Protein AF-A0A0M4QIQ8-F1 (afdb_monomer_lite)

Radius of gyration: 25.89 Å; chains: 1; bounding box: 54×78×63 Å

Sequence (356 aa):
MSRTVLVVVVVAALLVGAVGLAWWYGPARHDRVRELARQAAEREAPGALRVLSVRGLGAAGGYEVTAAVVGDPDAVASFATGPGGACPPGSRCALSVGPAVARARAEAAELRSLTTALDGCGVDVAGIRELRRIDRPGGTGPGIDDAAGLVAELTVVAGPSTATDGGAALLALLDRCAVEAARARAGLAGIDPDGPVTLSVRVLDPADAVRPGPPGPDRPRALVLREAAEAASARVRHRTTVRATRYGVHEGATLGFGPAGATGYRAAAERAAAAHLRATGVPAANSPALHAFRQYLPGSTDRVRAYVSFRSPGRTSPGDDRVVAVDVGTDGSDPVALRVLDAPQPWRLPFEPGLR

Foldseek 3Di:
DDPVVVVVVVVVVVVVVVVVVCVVVPPVLQVQLQVQLVVLLCVLPNPQWAWQGWAFPPPVAWIWTWTDGPPQLAFIFIFTDGHSNHDDPPDPRSVVNVVRSVVRVLLSVLVVLLVVLCVVLPWAFQAWQDWDFQCDCDDPDPDPVRHGAIEIETETEDDQVVDDLRPVVVQVSVQVSQLSSLCSCLPDPPGPSFHKYKYWYFYAYPVLGDHFDDGDPSRRNNNSRNVRCVSSQQRGAWIWMWMAHNVGTPDTTFIDGGNNLQAAQQVLQLVQQVVVCVVVVQDFPDRFHQPDDWGADNSDPFKIWGWTWTAGPPDDDLLQIKTWTWIATSNSPDIDTQDIGGGSPPVPDDPDPPRD

Secondary structure (DSSP, 8-state):
--HHHHHHHHHHHHHHHHHHHHHHS-HHHHHHHHHHHHHHHHHHSTTTEEEEEEEE-GGG--EEEEEEETT-TT-EEEEEE-GGG---TTSHHHHHHHHHHHHHHHHHHHHHHHHHHHHHTT--EEEEEEEEEE-----SSS-GGGSSEEEEEEEEE--GGGTTSTTHHHHHHHHHHHHHHHHHHTTSTTS-TT--EEEEEEEE-TTTPPPPPPPBTTB-HHHHHHHHHHHHGGG--EEEEEEEETTEEEE----EE-SGGGSSHHHHHHHHHHHHHHHTT---SS--B----EEEPTT-SSEEEEEEEE--TT--SGGG-EEEEEEEETTS-S-EEEEEEE-SSGGG----TT--

pLDDT: mean 78.93, std 15.09, range [34.62, 97.06]

Structure (mmCIF, N/CA/C/O backbone):
data_AF-A0A0M4QIQ8-F1
#
_entry.id   AF-A0A0M4QIQ8-F1
#
loop_
_atom_site.group_PDB
_atom_site.id
_atom_site.type_symbol
_atom_site.label_atom_id
_atom_site.label_alt_id
_atom_site.label_comp_id
_atom_site.label_asym_id
_atom_site.label_entity_id
_atom_site.label_seq_id
_atom_site.pdbx_PDB_ins_code
_atom_site.Cartn_x
_atom_site.Cartn_y
_atom_site.Cartn_z
_atom_site.occupancy
_atom_site.B_iso_or_equiv
_atom_site.auth_seq_id
_atom_site.auth_comp_id
_atom_site.auth_asym_id
_atom_site.auth_atom_id
_atom_site.pdbx_PDB_model_num
ATOM 1 N N . MET A 1 1 ? -8.395 58.763 -18.806 1.00 50.59 1 MET A N 1
ATOM 2 C CA . MET A 1 1 ? -7.988 57.461 -19.385 1.00 50.59 1 MET A CA 1
ATOM 3 C C . MET A 1 1 ? -9.241 56.647 -19.669 1.00 50.59 1 MET A C 1
ATOM 5 O O . MET A 1 1 ? -10.052 56.462 -18.773 1.00 50.59 1 MET A O 1
ATOM 9 N N . SER A 1 2 ? -9.449 56.273 -20.932 1.00 41.91 2 SER A N 1
ATOM 10 C CA . SER A 1 2 ? -10.669 55.612 -21.418 1.00 41.91 2 SER A CA 1
ATOM 11 C C . SER A 1 2 ? -10.748 54.170 -20.903 1.00 41.91 2 SER A C 1
ATOM 13 O O . SER A 1 2 ? -9.755 53.447 -20.981 1.00 41.91 2 SER A O 1
ATOM 15 N N . ARG A 1 3 ? -11.918 53.748 -20.394 1.00 55.53 3 ARG A N 1
ATOM 16 C CA . ARG A 1 3 ? -12.192 52.382 -19.887 1.00 55.53 3 ARG A CA 1
ATOM 17 C C . ARG A 1 3 ? -11.757 51.283 -20.869 1.00 55.53 3 ARG A C 1
ATOM 19 O O . ARG A 1 3 ? -11.364 50.204 -20.445 1.00 55.53 3 ARG A O 1
ATOM 26 N N . THR A 1 4 ? -11.736 51.591 -22.160 1.00 55.78 4 THR A N 1
ATOM 27 C CA . THR A 1 4 ? -11.302 50.710 -23.249 1.00 55.78 4 THR A CA 1
ATOM 28 C C . THR A 1 4 ? -9.813 50.348 -23.183 1.00 55.78 4 THR A C 1
ATOM 30 O O . THR A 1 4 ? -9.444 49.223 -23.495 1.00 55.78 4 THR A O 1
ATOM 33 N N . VAL A 1 5 ? -8.949 51.257 -22.717 1.00 56.62 5 VAL A N 1
ATOM 34 C CA . VAL A 1 5 ? -7.496 51.011 -22.621 1.00 56.62 5 VAL A CA 1
ATOM 35 C C . VAL A 1 5 ? -7.173 50.057 -21.466 1.00 56.62 5 VAL A C 1
ATOM 37 O O . VAL A 1 5 ? -6.288 49.216 -21.592 1.00 56.62 5 VAL A O 1
ATOM 40 N N . LEU A 1 6 ? -7.929 50.123 -20.365 1.00 53.50 6 LEU A N 1
ATOM 41 C CA . LEU A 1 6 ? -7.727 49.243 -19.209 1.00 53.50 6 LEU A CA 1
ATOM 42 C C . LEU A 1 6 ? -8.094 47.782 -19.533 1.00 53.50 6 LEU A C 1
ATOM 44 O O . LEU A 1 6 ? -7.385 46.863 -19.135 1.00 53.50 6 LEU A O 1
ATOM 48 N N . VAL A 1 7 ? -9.169 47.566 -20.299 1.00 59.47 7 VAL A N 1
ATOM 49 C CA . VAL A 1 7 ? -9.634 46.218 -20.676 1.00 59.47 7 VAL A CA 1
ATOM 50 C C . VAL A 1 7 ? -8.641 45.524 -21.614 1.00 59.47 7 VAL A C 1
ATOM 52 O O . VAL A 1 7 ? -8.348 44.346 -21.426 1.00 59.47 7 VAL A O 1
ATOM 55 N N . VAL A 1 8 ? -8.052 46.252 -22.570 1.00 57.69 8 VAL A N 1
ATOM 56 C CA . VAL A 1 8 ? -7.071 45.683 -23.514 1.00 57.69 8 VAL A CA 1
ATOM 57 C C . VAL A 1 8 ? -5.784 45.249 -22.802 1.00 57.69 8 VAL A C 1
ATOM 59 O O . VAL A 1 8 ? -5.250 44.182 -23.101 1.00 57.69 8 VAL A O 1
ATOM 62 N N . VAL A 1 9 ? -5.314 46.015 -21.812 1.00 61.69 9 VAL A N 1
ATOM 63 C CA . VAL A 1 9 ? -4.095 45.678 -21.053 1.00 61.69 9 VAL A CA 1
ATOM 64 C C . VAL A 1 9 ? -4.304 44.454 -20.153 1.00 61.69 9 VAL A C 1
ATOM 66 O O . VAL A 1 9 ? -3.429 43.592 -20.083 1.00 61.69 9 VAL A O 1
ATOM 69 N N . VAL A 1 10 ? -5.469 44.322 -19.510 1.00 58.28 10 VAL A N 1
ATOM 70 C CA . VAL A 1 10 ? -5.776 43.167 -18.645 1.00 58.28 10 VAL A CA 1
ATOM 71 C C . VAL A 1 10 ? -5.931 41.876 -19.458 1.00 58.28 10 VAL A C 1
ATOM 73 O O . VAL A 1 10 ? -5.414 40.834 -19.056 1.00 58.28 10 VAL A O 1
ATOM 76 N N . VAL A 1 11 ? -6.571 41.935 -20.630 1.00 58.91 11 VAL A N 1
ATOM 77 C CA . VAL A 1 11 ? -6.711 40.769 -21.522 1.00 58.91 11 VAL A CA 1
ATOM 78 C C . VAL A 1 11 ? -5.357 40.346 -22.102 1.00 58.91 11 VAL A C 1
ATOM 80 O O . VAL A 1 11 ? -5.057 39.154 -22.135 1.00 58.91 11 VAL A O 1
ATOM 83 N N . ALA A 1 12 ? -4.499 41.297 -22.486 1.00 53.50 12 ALA A N 1
ATOM 84 C CA . ALA A 1 12 ? -3.150 40.994 -22.961 1.00 53.50 12 ALA A CA 1
ATOM 85 C C . ALA A 1 12 ? -2.277 40.353 -21.865 1.00 53.50 12 ALA A C 1
ATOM 87 O O . ALA A 1 12 ? -1.586 39.370 -22.128 1.00 53.50 12 ALA A O 1
ATOM 88 N N . ALA A 1 13 ? -2.352 40.843 -20.622 1.00 54.97 13 ALA A N 1
ATOM 89 C CA . ALA A 1 13 ? -1.622 40.261 -19.495 1.00 54.97 13 ALA A CA 1
ATOM 90 C C . ALA A 1 13 ? -2.099 38.834 -19.152 1.00 54.97 13 ALA A C 1
ATOM 92 O O . ALA A 1 13 ? -1.276 37.958 -18.883 1.00 54.97 13 ALA A O 1
ATOM 93 N N . LEU A 1 14 ? -3.409 38.570 -19.223 1.00 50.72 14 LEU A N 1
ATOM 94 C CA . LEU A 1 14 ? -3.971 37.229 -19.020 1.00 50.72 14 LEU A CA 1
ATOM 95 C C . LEU A 1 14 ? -3.587 36.255 -20.143 1.00 50.72 14 LEU A C 1
ATOM 97 O O . LEU A 1 14 ? -3.275 35.099 -19.861 1.00 50.72 14 LEU A O 1
ATOM 101 N N . LEU A 1 15 ? -3.543 36.713 -21.398 1.00 49.91 15 LEU A N 1
ATOM 102 C CA . LEU A 1 15 ? -3.109 35.890 -22.531 1.00 49.91 15 LEU A CA 1
ATOM 103 C C . LEU A 1 15 ? -1.612 35.560 -22.465 1.00 49.91 15 LEU A C 1
ATOM 105 O O . LEU A 1 15 ? -1.238 34.413 -22.689 1.00 49.91 15 LEU A O 1
ATOM 109 N N . VAL A 1 16 ? -0.754 36.510 -22.079 1.00 55.91 16 VAL A N 1
ATOM 110 C CA . VAL A 1 16 ? 0.685 36.246 -21.886 1.00 55.91 16 VAL A CA 1
ATOM 111 C C . VAL A 1 16 ? 0.924 35.307 -20.694 1.00 55.91 16 VAL A C 1
ATOM 113 O O . VAL A 1 16 ? 1.755 34.404 -20.787 1.00 55.91 16 VAL A O 1
ATOM 116 N N . GLY A 1 17 ? 0.152 35.441 -19.608 1.00 46.81 17 GLY A N 1
ATOM 117 C CA . GLY A 1 17 ? 0.199 34.519 -18.467 1.00 46.81 17 GLY A CA 1
ATOM 118 C C . GLY A 1 17 ? -0.247 33.093 -18.817 1.00 46.81 17 GLY A C 1
ATOM 119 O O . GLY A 1 17 ? 0.416 32.126 -18.441 1.00 46.81 17 GLY A O 1
ATOM 120 N N . ALA A 1 18 ? -1.325 32.945 -19.593 1.00 48.72 18 ALA A N 1
ATOM 121 C CA . ALA A 1 18 ? -1.830 31.643 -20.033 1.00 48.72 18 ALA A CA 1
ATOM 122 C C . ALA A 1 18 ? -0.895 30.956 -21.046 1.00 48.72 18 ALA A C 1
ATOM 124 O O . ALA A 1 18 ? -0.659 29.751 -20.950 1.00 48.72 18 ALA A O 1
ATOM 125 N N . VAL A 1 19 ? -0.299 31.716 -21.973 1.00 53.16 19 VAL A N 1
ATOM 126 C CA . VAL A 1 19 ? 0.681 31.191 -22.938 1.00 53.16 19 VAL A CA 1
ATOM 127 C C . VAL A 1 19 ? 1.996 30.820 -22.245 1.00 53.16 19 VAL A C 1
ATOM 129 O O . VAL A 1 19 ? 2.567 29.780 -22.561 1.00 53.16 19 VAL A O 1
ATOM 132 N N . GLY A 1 20 ? 2.448 31.589 -21.247 1.00 45.38 20 GLY A N 1
ATOM 133 C CA . GLY A 1 20 ? 3.633 31.256 -20.448 1.00 45.38 20 GLY A CA 1
ATOM 134 C C . GLY A 1 20 ? 3.478 29.962 -19.639 1.00 45.38 20 GLY A C 1
ATOM 135 O O . GLY A 1 20 ? 4.404 29.151 -19.583 1.00 45.38 20 GLY A O 1
ATOM 136 N N . LEU A 1 21 ? 2.290 29.713 -19.080 1.00 46.91 21 LEU A N 1
ATOM 137 C CA . LEU A 1 21 ? 1.978 28.458 -18.388 1.00 46.91 21 LEU A CA 1
ATOM 138 C C . LEU A 1 21 ? 1.857 27.277 -19.363 1.00 46.91 21 LEU A C 1
ATOM 140 O O . LEU A 1 21 ? 2.380 26.200 -19.078 1.00 46.91 21 LEU A O 1
ATOM 144 N N . ALA A 1 22 ? 1.260 27.479 -20.541 1.00 47.34 22 ALA A N 1
ATOM 145 C CA . ALA A 1 22 ? 1.193 26.457 -21.587 1.00 47.34 22 ALA A CA 1
ATOM 146 C C . ALA A 1 22 ? 2.571 26.120 -22.190 1.00 47.34 22 ALA A C 1
ATOM 148 O O . ALA A 1 22 ? 2.803 24.978 -22.574 1.00 47.34 22 ALA A O 1
ATOM 149 N N . TRP A 1 23 ? 3.513 27.069 -22.236 1.00 47.12 23 TRP A N 1
ATOM 150 C CA . TRP A 1 23 ? 4.896 26.820 -22.667 1.00 47.12 23 TRP A CA 1
ATOM 151 C C . TRP A 1 23 ? 5.740 26.130 -21.589 1.00 47.12 23 TRP A C 1
ATOM 153 O O . TRP A 1 23 ? 6.577 25.283 -21.901 1.00 47.12 23 TRP A O 1
ATOM 163 N N . TRP A 1 24 ? 5.504 26.435 -20.309 1.00 48.44 24 TRP A N 1
ATOM 164 C CA . TRP A 1 24 ? 6.208 25.779 -19.205 1.00 48.44 24 TRP A CA 1
ATOM 165 C C . TRP A 1 24 ? 5.771 24.316 -19.007 1.00 48.44 24 TRP A C 1
ATOM 167 O O . TRP A 1 24 ? 6.607 23.480 -18.643 1.00 48.44 24 TRP A O 1
ATOM 177 N N . TYR A 1 25 ? 4.503 24.011 -19.316 1.00 53.22 25 TYR A N 1
ATOM 178 C CA . TYR A 1 25 ? 3.859 22.692 -19.187 1.00 53.22 25 TYR A CA 1
ATOM 179 C C . TYR A 1 25 ? 3.491 22.022 -20.528 1.00 53.22 25 TYR A C 1
ATOM 181 O O . TYR A 1 25 ? 2.728 21.058 -20.552 1.00 53.22 25 TYR A O 1
ATOM 189 N N . GLY A 1 26 ? 4.008 22.513 -21.656 1.00 55.00 26 GLY A N 1
ATOM 190 C CA . GLY A 1 26 ? 3.585 22.051 -22.979 1.00 55.00 26 GLY A CA 1
ATOM 191 C C . GLY A 1 26 ? 4.013 20.608 -23.314 1.00 55.00 26 GLY A C 1
ATOM 192 O O . GLY A 1 26 ? 5.097 20.177 -22.904 1.00 55.00 26 GLY A O 1
ATOM 193 N N . PRO A 1 27 ? 3.221 19.871 -24.121 1.00 62.72 27 PRO A N 1
ATOM 194 C CA . PRO A 1 27 ? 3.495 18.479 -24.509 1.00 62.72 27 PRO A CA 1
ATOM 195 C C . PRO A 1 27 ? 4.870 18.281 -25.172 1.00 62.72 27 PRO A C 1
ATOM 197 O O . PRO A 1 27 ? 5.557 17.304 -24.885 1.00 62.72 27 PRO A O 1
ATOM 200 N N . ALA A 1 28 ? 5.358 19.268 -25.934 1.00 65.62 28 ALA A N 1
ATOM 201 C CA . ALA A 1 28 ? 6.674 19.218 -26.581 1.00 65.62 28 ALA A CA 1
ATOM 202 C C . ALA A 1 28 ? 7.855 19.071 -25.596 1.00 65.62 28 ALA A C 1
ATOM 204 O O . ALA A 1 28 ? 8.887 18.483 -25.929 1.00 65.62 28 ALA A O 1
ATOM 205 N N . ARG A 1 29 ? 7.725 19.582 -24.362 1.00 73.12 29 ARG A N 1
ATOM 206 C CA . ARG A 1 29 ? 8.752 19.414 -23.322 1.00 73.12 29 ARG A CA 1
ATOM 207 C C . ARG A 1 29 ? 8.723 18.001 -22.742 1.00 73.12 29 ARG A C 1
ATOM 209 O O . ARG A 1 29 ? 9.785 17.449 -22.463 1.00 73.12 29 ARG A O 1
ATOM 216 N N . HIS A 1 30 ? 7.534 17.419 -22.586 1.00 75.56 30 HIS A N 1
ATOM 217 C CA . HIS A 1 30 ? 7.369 16.048 -22.103 1.00 75.56 30 HIS A CA 1
ATOM 218 C C . HIS A 1 30 ? 7.958 15.027 -23.080 1.00 75.56 30 HIS A C 1
ATOM 220 O O . HIS A 1 30 ? 8.700 14.147 -22.646 1.00 75.56 30 HIS A O 1
ATOM 226 N N . ASP A 1 31 ? 7.718 15.191 -24.382 1.00 84.94 31 ASP A N 1
ATOM 227 C CA . ASP A 1 31 ? 8.252 14.284 -25.404 1.00 84.94 31 ASP A CA 1
ATOM 228 C C . ASP A 1 31 ? 9.780 14.331 -25.460 1.00 84.94 31 ASP A C 1
ATOM 230 O O . ASP A 1 31 ? 10.444 13.293 -25.450 1.00 84.94 31 ASP A O 1
ATOM 234 N N . ARG A 1 32 ? 10.362 15.537 -25.411 1.00 86.69 32 ARG A N 1
ATOM 235 C CA . ARG A 1 32 ? 11.821 15.706 -25.372 1.00 86.69 32 ARG A CA 1
ATOM 236 C C . ARG A 1 32 ? 12.443 15.052 -24.141 1.00 86.69 32 ARG A C 1
ATOM 238 O O . ARG A 1 32 ? 13.481 14.406 -24.243 1.00 86.69 32 ARG A O 1
ATOM 245 N N . VAL A 1 33 ? 11.825 15.221 -22.976 1.00 85.75 33 VAL A N 1
ATOM 246 C CA . VAL A 1 33 ? 12.302 14.614 -21.729 1.00 85.75 33 VAL A CA 1
ATOM 247 C C . VAL A 1 33 ? 12.187 13.092 -21.784 1.00 85.75 33 VAL A C 1
ATOM 249 O O . VAL A 1 33 ? 13.102 12.400 -21.344 1.00 85.75 33 VAL A O 1
ATOM 252 N N . ARG A 1 34 ? 11.100 12.562 -22.351 1.00 88.94 34 ARG A N 1
ATOM 253 C CA . ARG A 1 34 ? 10.911 11.121 -22.538 1.00 88.94 34 ARG A CA 1
ATOM 254 C C . ARG A 1 34 ? 11.975 10.527 -23.454 1.00 88.94 34 ARG A C 1
ATOM 256 O O . ARG A 1 34 ? 12.514 9.469 -23.141 1.00 88.94 34 ARG A O 1
ATOM 263 N N . GLU A 1 35 ? 12.305 11.221 -24.536 1.00 91.00 35 GLU A N 1
ATOM 264 C CA . GLU A 1 35 ? 13.363 10.804 -25.452 1.00 91.00 35 GLU A CA 1
ATOM 265 C C . GLU A 1 35 ? 14.741 10.827 -24.774 1.00 91.00 35 GLU A C 1
ATOM 267 O O . GLU A 1 35 ? 15.484 9.852 -24.843 1.00 91.00 35 GLU A O 1
ATOM 272 N N . LEU A 1 36 ? 15.059 11.879 -24.015 1.00 88.94 36 LEU A N 1
ATOM 273 C CA . LEU A 1 36 ? 16.312 11.950 -23.253 1.00 88.94 36 LEU A CA 1
ATOM 274 C C . LEU A 1 36 ? 16.407 10.862 -22.173 1.00 88.94 36 LEU A C 1
ATOM 276 O O . LEU A 1 36 ? 17.470 10.265 -21.994 1.00 88.94 36 LEU A O 1
ATOM 280 N N . ALA A 1 37 ? 15.297 10.553 -21.499 1.00 88.06 37 ALA A N 1
ATOM 281 C CA . ALA A 1 37 ? 15.214 9.446 -20.554 1.00 88.06 37 ALA A CA 1
ATOM 282 C C . ALA A 1 37 ? 15.423 8.091 -21.245 1.00 88.06 37 ALA A C 1
ATOM 284 O O . ALA A 1 37 ? 16.124 7.233 -20.709 1.00 88.06 37 ALA A O 1
ATOM 285 N N . ARG A 1 38 ? 14.871 7.903 -22.452 1.00 91.50 38 ARG A N 1
ATOM 286 C CA . ARG A 1 38 ? 15.087 6.699 -23.265 1.00 91.50 38 ARG A CA 1
ATOM 287 C C . ARG A 1 38 ? 16.552 6.558 -23.669 1.00 91.50 38 ARG A C 1
ATOM 289 O O . ARG A 1 38 ? 17.116 5.484 -23.507 1.00 91.50 38 ARG A O 1
ATOM 296 N N . GLN A 1 39 ? 17.187 7.637 -24.119 1.00 90.75 39 GLN A N 1
ATOM 297 C CA . GLN A 1 39 ? 18.613 7.644 -24.461 1.00 90.75 39 GLN A CA 1
ATOM 298 C C . GLN A 1 39 ? 19.510 7.412 -23.242 1.00 90.75 39 GLN A C 1
ATOM 300 O O . GLN A 1 39 ? 20.582 6.828 -23.364 1.00 90.75 39 GLN A O 1
ATOM 305 N N . ALA A 1 40 ? 19.118 7.886 -22.059 1.00 87.62 40 ALA A N 1
ATOM 306 C CA . ALA A 1 40 ? 19.812 7.561 -20.817 1.00 87.62 40 ALA A CA 1
ATOM 307 C C . ALA A 1 40 ? 19.669 6.072 -20.473 1.00 87.62 40 ALA A C 1
ATOM 309 O O . ALA A 1 40 ? 20.673 5.413 -20.231 1.00 87.62 40 ALA A O 1
ATOM 310 N N . ALA A 1 41 ? 18.449 5.535 -20.515 1.00 89.56 41 ALA A N 1
ATOM 311 C CA . ALA A 1 41 ? 18.191 4.124 -20.254 1.00 89.56 41 ALA A CA 1
ATOM 312 C C . ALA A 1 41 ? 18.967 3.212 -21.218 1.00 89.56 41 ALA A C 1
ATOM 314 O O . ALA A 1 41 ? 19.600 2.266 -20.768 1.00 89.56 41 ALA A O 1
ATOM 315 N N . GLU A 1 42 ? 18.987 3.539 -22.512 1.00 92.81 42 GLU A N 1
ATOM 316 C CA . GLU A 1 42 ? 19.708 2.759 -23.524 1.00 92.81 42 GLU A CA 1
ATOM 317 C C . GLU A 1 42 ? 21.230 2.835 -23.357 1.00 92.81 42 GLU A C 1
ATOM 319 O O . GLU A 1 42 ? 21.920 1.851 -23.584 1.00 92.81 42 GLU A O 1
ATOM 324 N N . ARG A 1 43 ? 21.781 3.978 -22.933 1.00 90.81 43 ARG A N 1
ATOM 325 C CA . ARG A 1 43 ? 23.228 4.103 -22.689 1.00 90.81 43 ARG A CA 1
ATOM 326 C C . ARG A 1 43 ? 23.678 3.332 -21.453 1.00 90.81 43 ARG A C 1
ATOM 328 O O . ARG A 1 43 ? 24.709 2.670 -21.495 1.00 90.81 43 ARG A O 1
ATOM 335 N N . GLU A 1 44 ? 22.929 3.446 -20.360 1.00 90.50 44 GLU A N 1
ATOM 336 C CA . GLU A 1 44 ? 23.333 2.895 -19.060 1.00 90.50 44 GLU A CA 1
ATOM 337 C C . GLU A 1 44 ? 22.879 1.438 -18.866 1.00 90.50 44 GLU A C 1
ATOM 339 O O . GLU A 1 44 ? 23.466 0.703 -18.074 1.00 90.50 44 GLU A O 1
ATOM 344 N N . ALA A 1 45 ? 21.834 1.004 -19.576 1.00 89.81 45 ALA A N 1
ATOM 345 C CA . ALA A 1 45 ? 21.312 -0.359 -19.543 1.00 89.81 45 ALA A CA 1
ATOM 346 C C . ALA A 1 45 ? 20.744 -0.775 -20.927 1.00 89.81 45 ALA A C 1
ATOM 348 O O . ALA A 1 45 ? 19.521 -0.909 -21.070 1.00 89.81 45 ALA A O 1
ATOM 349 N N . PRO A 1 46 ? 21.613 -0.990 -21.941 1.00 93.12 46 PRO A N 1
ATOM 350 C CA . PRO A 1 46 ? 21.208 -1.236 -23.329 1.00 93.12 46 PRO A CA 1
ATOM 351 C C . PRO A 1 46 ? 20.193 -2.371 -23.462 1.00 93.12 46 PRO A C 1
ATOM 353 O O . PRO A 1 46 ? 20.420 -3.477 -22.963 1.00 93.12 46 PRO A O 1
ATOM 356 N N . GLY A 1 47 ? 19.049 -2.091 -24.093 1.00 93.69 47 GLY A N 1
ATOM 357 C CA . GLY A 1 47 ? 17.964 -3.057 -24.291 1.00 93.69 47 GLY A CA 1
ATOM 358 C C . GLY A 1 47 ? 17.296 -3.599 -23.018 1.00 93.69 47 GLY A C 1
ATOM 359 O O . GLY A 1 47 ? 16.390 -4.423 -23.121 1.00 93.69 47 GLY A O 1
ATOM 360 N N . ALA A 1 48 ? 17.697 -3.165 -21.818 1.00 95.31 48 ALA A N 1
ATOM 361 C CA . ALA A 1 48 ? 17.187 -3.707 -20.557 1.00 95.31 48 ALA A CA 1
ATOM 362 C C . ALA A 1 48 ? 15.951 -2.965 -20.032 1.00 95.31 48 ALA A C 1
ATOM 364 O O . ALA A 1 48 ? 15.240 -3.489 -19.173 1.00 95.31 48 ALA A O 1
ATOM 365 N N . LEU A 1 49 ? 15.692 -1.750 -20.519 1.00 96.00 49 LEU A N 1
ATOM 366 C CA . LEU A 1 49 ? 14.641 -0.869 -20.021 1.00 96.00 49 LEU A CA 1
ATOM 367 C C . LEU A 1 49 ? 13.769 -0.331 -21.155 1.00 96.00 49 LEU A C 1
ATOM 369 O O . LEU A 1 49 ? 14.261 0.116 -22.187 1.00 96.00 49 LEU A O 1
ATOM 373 N N . ARG A 1 50 ? 12.458 -0.273 -20.913 1.00 95.38 50 ARG A N 1
ATOM 374 C CA . ARG A 1 50 ? 11.499 0.453 -21.753 1.00 95.38 50 ARG A CA 1
ATOM 375 C C . ARG A 1 50 ? 10.805 1.536 -20.939 1.00 95.38 50 ARG A C 1
ATOM 377 O O . ARG A 1 50 ? 10.075 1.232 -20.001 1.00 95.38 50 ARG A O 1
ATOM 384 N N . VAL A 1 51 ? 10.986 2.795 -21.331 1.00 94.69 51 VAL A N 1
ATOM 385 C CA . VAL A 1 51 ? 10.409 3.958 -20.636 1.00 94.69 51 VAL A CA 1
ATOM 386 C C . VAL A 1 51 ? 8.884 4.013 -20.801 1.00 94.69 51 VAL A C 1
ATOM 388 O O . VAL A 1 51 ? 8.370 4.205 -21.908 1.00 94.69 51 VAL A O 1
ATOM 391 N N . LEU A 1 52 ? 8.165 3.903 -19.682 1.00 94.06 52 LEU A N 1
ATOM 392 C CA . LEU A 1 52 ? 6.701 3.933 -19.623 1.00 94.06 52 LEU A CA 1
ATOM 393 C C . LEU A 1 52 ? 6.182 5.352 -19.393 1.00 94.06 52 LEU A C 1
ATOM 395 O O . LEU A 1 52 ? 5.303 5.819 -20.119 1.00 94.06 52 LEU A O 1
ATOM 399 N N . SER A 1 53 ? 6.749 6.052 -18.411 1.00 92.50 53 SER A N 1
ATOM 400 C CA . SER A 1 53 ? 6.331 7.401 -18.037 1.00 92.50 53 SER A CA 1
ATOM 401 C C . SER A 1 53 ? 7.489 8.217 -17.472 1.00 92.50 53 SER A C 1
ATOM 403 O O . SER A 1 53 ? 8.507 7.681 -17.027 1.00 92.50 53 SER A O 1
ATOM 405 N N . VAL A 1 54 ? 7.325 9.540 -17.518 1.00 91.94 54 VAL A N 1
ATOM 406 C CA . VAL A 1 54 ? 8.252 10.489 -16.907 1.00 91.94 54 VAL A CA 1
ATOM 407 C C . VAL A 1 54 ? 7.460 11.558 -16.165 1.00 91.94 54 VAL A C 1
ATOM 409 O O . VAL A 1 54 ? 6.576 12.196 -16.741 1.00 91.94 54 VAL A O 1
ATOM 412 N N . ARG A 1 55 ? 7.777 11.757 -14.885 1.00 91.00 55 ARG A N 1
ATOM 413 C CA . ARG A 1 55 ? 7.095 12.686 -13.980 1.00 91.00 55 ARG A CA 1
ATOM 414 C C . ARG A 1 55 ? 8.068 13.751 -13.491 1.00 91.00 55 ARG A C 1
ATOM 416 O O . ARG A 1 55 ? 9.151 13.430 -13.021 1.00 91.00 55 ARG A O 1
ATOM 423 N N . GLY A 1 56 ? 7.706 15.028 -13.589 1.00 88.69 56 GLY A N 1
ATOM 424 C CA . GLY A 1 56 ? 8.539 16.110 -13.051 1.00 88.69 56 GLY A CA 1
ATOM 425 C C . GLY A 1 56 ? 8.582 16.089 -11.519 1.00 88.69 56 GLY A C 1
ATOM 426 O O . GLY A 1 56 ? 7.545 15.922 -10.883 1.00 88.69 56 GLY A O 1
ATOM 427 N N . LEU A 1 57 ? 9.760 16.310 -10.927 1.00 85.50 57 LEU A N 1
ATOM 428 C CA . LEU A 1 57 ? 9.961 16.335 -9.464 1.00 85.50 57 LEU A CA 1
ATOM 429 C C . LEU A 1 57 ? 9.668 17.708 -8.817 1.00 85.50 57 LEU A C 1
ATOM 431 O O . LEU A 1 57 ? 10.004 17.954 -7.659 1.00 85.50 57 LEU A O 1
ATOM 435 N N . GLY A 1 58 ? 9.023 18.618 -9.550 1.00 82.00 58 GLY A N 1
ATOM 436 C CA . GLY A 1 58 ? 8.661 19.949 -9.060 1.00 82.00 58 GLY A CA 1
ATOM 437 C C . GLY A 1 58 ? 9.867 20.879 -8.878 1.00 82.00 58 GLY A C 1
ATOM 438 O O . GLY A 1 58 ? 10.811 20.853 -9.668 1.00 82.00 58 GLY A O 1
ATOM 439 N N . ALA A 1 59 ? 9.821 21.730 -7.847 1.00 72.75 59 ALA A N 1
ATOM 440 C CA . ALA A 1 59 ? 10.786 22.815 -7.619 1.00 72.75 59 ALA A CA 1
ATOM 441 C C . ALA A 1 59 ? 12.238 22.347 -7.397 1.00 72.75 59 ALA A C 1
ATOM 443 O O . ALA A 1 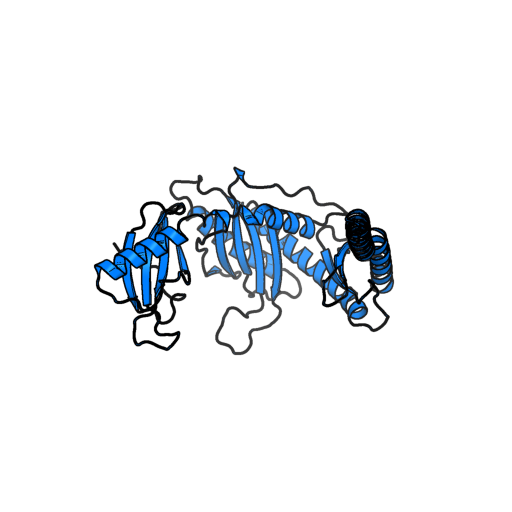59 ? 13.165 23.114 -7.638 1.00 72.75 59 ALA A O 1
ATOM 444 N N . ALA A 1 60 ? 12.441 21.089 -6.993 1.00 65.31 60 ALA A N 1
ATOM 445 C CA . ALA A 1 60 ? 13.767 20.485 -6.849 1.00 65.31 60 ALA A CA 1
ATOM 446 C C . ALA A 1 60 ? 14.480 20.253 -8.199 1.00 65.31 60 ALA A C 1
ATOM 448 O O . ALA A 1 60 ? 15.686 20.010 -8.229 1.00 65.31 60 ALA A O 1
ATOM 449 N N . GLY A 1 61 ? 13.747 20.351 -9.315 1.00 80.44 61 GLY A N 1
ATOM 450 C CA . GLY A 1 61 ? 14.246 20.060 -10.651 1.00 80.44 61 GLY A CA 1
ATOM 451 C C . GLY A 1 61 ? 14.373 18.559 -10.925 1.00 80.44 61 GLY A C 1
ATOM 452 O O . GLY A 1 61 ? 14.367 17.723 -10.026 1.00 80.44 61 GLY A O 1
ATOM 453 N N . GLY A 1 62 ? 14.482 18.218 -12.209 1.00 87.81 62 GLY A N 1
ATOM 454 C CA . GLY A 1 62 ? 14.628 16.835 -12.657 1.00 87.81 62 GLY A CA 1
ATOM 455 C C . GLY A 1 62 ? 13.314 16.083 -12.838 1.00 87.81 62 GLY A C 1
ATOM 456 O O . GLY A 1 62 ? 12.218 16.651 -12.758 1.00 87.81 62 GLY A O 1
ATOM 457 N N . TYR A 1 63 ? 13.452 14.798 -13.147 1.00 90.88 63 TYR A N 1
ATOM 458 C CA . TYR A 1 63 ? 12.335 13.935 -13.500 1.00 90.88 63 TYR A CA 1
ATOM 459 C C . TYR A 1 63 ? 12.512 12.541 -12.909 1.00 90.88 63 TYR A C 1
ATOM 461 O O . TYR A 1 63 ? 13.611 12.001 -12.896 1.00 90.88 63 TYR A O 1
ATOM 469 N N . GLU A 1 64 ? 11.423 11.953 -12.441 1.00 93.00 64 GLU A N 1
ATOM 470 C CA . GLU A 1 64 ? 11.328 10.537 -12.120 1.00 93.00 64 GLU A CA 1
ATOM 471 C C . GLU A 1 64 ? 10.912 9.782 -13.380 1.00 93.00 64 GLU A C 1
ATOM 473 O O . GLU A 1 64 ? 9.882 10.082 -13.988 1.00 93.00 64 GLU A O 1
ATOM 478 N N . VAL A 1 65 ? 11.728 8.819 -13.787 1.00 93.75 65 VAL A N 1
ATOM 479 C CA . VAL A 1 65 ? 11.478 7.947 -14.931 1.00 93.75 65 VAL A CA 1
ATOM 480 C C . VAL A 1 65 ? 11.005 6.606 -14.402 1.00 93.75 65 VAL A C 1
ATOM 482 O O . VAL A 1 65 ? 11.689 5.993 -13.585 1.00 93.75 65 VAL A O 1
ATOM 485 N N . THR A 1 66 ? 9.861 6.138 -14.894 1.00 95.31 66 THR A N 1
ATOM 486 C CA . THR A 1 66 ? 9.363 4.782 -14.652 1.00 95.31 66 THR A CA 1
ATOM 487 C C . THR A 1 66 ? 9.519 3.965 -15.928 1.00 95.31 66 THR A C 1
ATOM 489 O O . THR A 1 66 ? 9.051 4.363 -16.999 1.00 95.31 66 THR A O 1
ATOM 492 N N . ALA A 1 67 ? 10.174 2.812 -15.827 1.00 96.06 67 ALA A N 1
ATOM 493 C CA . ALA A 1 67 ? 10.470 1.942 -16.955 1.00 96.06 67 ALA A CA 1
ATOM 494 C C . ALA A 1 67 ? 10.135 0.477 -16.642 1.00 96.06 67 ALA A C 1
ATOM 496 O O . ALA A 1 67 ? 10.374 -0.002 -15.537 1.00 96.06 67 ALA A O 1
ATOM 497 N N . ALA A 1 68 ? 9.610 -0.243 -17.631 1.00 97.06 68 ALA A N 1
ATOM 498 C CA . ALA A 1 68 ? 9.507 -1.696 -17.586 1.00 97.06 68 ALA A CA 1
ATOM 499 C C . ALA A 1 68 ? 10.896 -2.309 -17.783 1.00 97.06 68 ALA A C 1
ATOM 501 O O . ALA A 1 68 ? 11.663 -1.830 -18.625 1.00 97.06 68 ALA A O 1
ATOM 502 N N . VAL A 1 69 ? 11.198 -3.384 -17.059 1.00 96.88 69 VAL A N 1
ATOM 503 C CA . VAL A 1 69 ? 12.418 -4.162 -17.298 1.00 96.88 69 VAL A CA 1
ATOM 504 C C . VAL A 1 69 ? 12.149 -5.182 -18.400 1.00 96.88 69 VAL A C 1
ATOM 506 O O . VAL A 1 69 ? 11.243 -6.007 -18.307 1.00 96.88 69 VAL A O 1
ATOM 509 N N . VAL A 1 70 ? 12.937 -5.137 -19.468 1.00 95.50 70 VAL A N 1
ATOM 510 C CA . VAL A 1 70 ? 12.810 -6.083 -20.579 1.00 95.50 70 VAL A CA 1
ATOM 511 C C . VAL A 1 70 ? 13.147 -7.495 -20.087 1.00 95.50 70 VAL A C 1
ATOM 513 O O . VAL A 1 70 ? 14.143 -7.707 -19.390 1.00 95.50 70 VAL A O 1
ATOM 516 N N . GLY A 1 71 ? 12.290 -8.455 -20.442 1.00 94.19 71 GLY A N 1
ATOM 517 C CA . GLY A 1 71 ? 12.418 -9.860 -20.048 1.00 94.19 71 GLY A CA 1
ATOM 518 C C . GLY A 1 71 ? 11.823 -10.219 -18.682 1.00 94.19 71 GLY A C 1
ATOM 519 O O . GLY A 1 71 ? 11.809 -11.398 -18.351 1.00 94.19 71 GLY A O 1
ATOM 520 N N . ASP A 1 72 ? 11.300 -9.258 -17.909 1.00 96.00 72 ASP A N 1
ATOM 521 C CA . ASP A 1 72 ? 10.571 -9.539 -16.663 1.00 96.00 72 ASP A CA 1
ATOM 522 C C . ASP A 1 72 ? 9.214 -8.799 -16.666 1.00 96.00 72 ASP A C 1
ATOM 524 O O . ASP A 1 72 ? 9.184 -7.572 -16.550 1.00 96.00 72 ASP A O 1
ATOM 528 N N . PRO A 1 73 ? 8.078 -9.511 -16.824 1.00 95.00 73 PRO A N 1
ATOM 529 C CA . PRO A 1 73 ? 6.754 -8.900 -16.970 1.00 95.00 73 PRO A CA 1
ATOM 530 C C . PRO A 1 73 ? 6.209 -8.279 -15.677 1.00 95.00 73 PRO A C 1
ATOM 532 O O . PRO A 1 73 ? 5.189 -7.590 -15.715 1.00 95.00 73 PRO A O 1
ATOM 535 N N . ASP A 1 74 ? 6.859 -8.503 -14.535 1.00 95.94 74 ASP A N 1
ATOM 536 C CA . ASP A 1 74 ? 6.422 -7.961 -13.249 1.00 95.94 74 ASP A CA 1
ATOM 537 C C . ASP A 1 74 ? 7.289 -6.777 -12.795 1.00 95.94 74 ASP A C 1
ATOM 539 O O . ASP A 1 74 ? 6.859 -6.001 -11.943 1.00 95.94 74 ASP A O 1
ATOM 543 N N . ALA A 1 75 ? 8.483 -6.606 -13.370 1.00 96.00 75 ALA A N 1
ATOM 544 C CA . ALA A 1 75 ? 9.486 -5.657 -12.898 1.00 96.00 75 ALA A CA 1
ATOM 545 C C . ALA A 1 75 ? 9.316 -4.235 -13.454 1.00 96.00 75 ALA A C 1
ATOM 547 O O . ALA A 1 75 ? 9.231 -3.997 -14.664 1.00 96.00 75 ALA A O 1
ATOM 548 N N . VAL A 1 76 ? 9.366 -3.266 -12.538 1.00 96.38 76 VAL A N 1
ATOM 549 C CA . VAL A 1 76 ? 9.304 -1.830 -12.826 1.00 96.38 76 VAL A CA 1
ATOM 550 C C . VAL A 1 76 ? 10.483 -1.142 -12.155 1.00 96.38 76 VAL A C 1
ATOM 552 O O . VAL A 1 76 ? 10.600 -1.148 -10.935 1.00 96.38 76 VAL A O 1
ATOM 555 N N . ALA A 1 77 ? 11.347 -0.517 -12.946 1.00 95.62 77 ALA A N 1
ATOM 556 C CA . ALA A 1 77 ? 12.433 0.308 -12.443 1.00 95.62 77 ALA A CA 1
ATOM 557 C C . ALA A 1 77 ? 11.984 1.768 -12.350 1.00 95.62 77 ALA A C 1
ATOM 559 O O . ALA A 1 77 ? 11.327 2.287 -13.255 1.00 95.62 77 ALA A O 1
ATOM 560 N N . SER A 1 78 ? 12.369 2.439 -11.265 1.00 93.38 78 SER A N 1
ATOM 561 C CA . SER A 1 78 ? 12.208 3.887 -11.113 1.00 93.38 78 SER A CA 1
ATOM 562 C C . SER A 1 78 ? 13.551 4.525 -10.778 1.00 93.38 78 SER A C 1
ATOM 564 O O . SER A 1 78 ? 14.269 4.039 -9.904 1.00 93.38 78 SER A O 1
ATOM 566 N N . PHE A 1 79 ? 13.907 5.596 -11.481 1.00 92.69 79 PHE A N 1
ATOM 567 C CA . PHE A 1 79 ? 15.144 6.343 -11.249 1.00 92.69 79 PHE A CA 1
ATOM 568 C C . PHE A 1 79 ? 14.945 7.830 -11.545 1.00 92.69 79 PHE A C 1
ATOM 570 O O . PHE A 1 79 ? 14.056 8.215 -12.302 1.00 92.69 79 PHE A O 1
ATOM 577 N N . ALA A 1 80 ? 15.768 8.676 -10.927 1.00 91.19 80 ALA A N 1
ATOM 578 C CA . ALA A 1 80 ? 15.693 10.122 -11.091 1.00 91.19 80 ALA A CA 1
ATOM 579 C C . ALA A 1 80 ? 16.751 10.624 -12.082 1.00 91.19 80 ALA A C 1
ATOM 581 O O . ALA A 1 80 ? 17.917 10.237 -12.015 1.00 91.19 80 ALA A O 1
ATOM 582 N N . THR A 1 81 ? 16.357 11.539 -12.962 1.00 89.31 81 THR A N 1
ATOM 583 C CA . THR A 1 81 ? 17.240 12.250 -13.890 1.00 89.31 81 THR A CA 1
ATOM 584 C C . THR A 1 81 ? 17.477 13.682 -13.423 1.00 89.31 81 THR A C 1
ATOM 586 O O . THR A 1 81 ? 16.676 14.254 -12.680 1.00 89.31 81 THR A O 1
ATOM 589 N N . GLY A 1 82 ? 18.536 14.313 -13.935 1.00 86.06 82 GLY A N 1
ATOM 590 C CA . GLY A 1 82 ? 18.782 15.735 -13.701 1.00 86.06 82 GLY A CA 1
ATOM 591 C C . GLY A 1 82 ? 17.763 16.653 -14.397 1.00 86.06 82 GLY A C 1
ATOM 592 O O . GLY A 1 82 ? 16.909 16.185 -15.168 1.00 86.06 82 GLY A O 1
ATOM 593 N N . PRO A 1 83 ? 17.850 17.978 -14.157 1.00 81.69 83 PRO A N 1
ATOM 594 C CA . PRO A 1 83 ? 17.071 18.977 -14.881 1.00 81.69 83 PRO A CA 1
ATOM 595 C C . PRO A 1 83 ? 17.191 18.786 -16.398 1.00 81.69 83 PRO A C 1
ATOM 597 O O . PRO A 1 83 ? 18.277 18.567 -16.927 1.00 81.69 83 PRO A O 1
ATOM 600 N N . GLY A 1 84 ? 16.059 18.840 -17.101 1.00 76.56 84 GLY A N 1
ATOM 601 C CA . GLY A 1 84 ? 16.002 18.618 -18.550 1.00 76.56 84 GLY A CA 1
ATOM 602 C C . GLY A 1 84 ? 15.955 17.152 -19.000 1.00 76.56 84 GLY A C 1
ATOM 603 O O . GLY A 1 84 ? 15.906 16.923 -20.200 1.00 76.56 84 GLY A O 1
ATOM 604 N N . GLY A 1 85 ? 15.930 16.170 -18.089 1.00 78.12 85 GLY A N 1
ATOM 605 C CA . GLY A 1 85 ? 15.785 14.747 -18.444 1.00 78.12 85 GLY A CA 1
ATOM 606 C C . GLY A 1 85 ? 17.105 14.032 -18.748 1.00 78.12 85 GLY A C 1
ATOM 607 O O . GLY A 1 85 ? 17.106 12.860 -19.111 1.00 78.12 85 GLY A O 1
ATOM 608 N N . ALA A 1 86 ? 18.237 14.728 -18.612 1.00 81.25 86 ALA A N 1
ATOM 609 C CA . ALA A 1 86 ? 19.547 14.188 -18.945 1.00 81.25 86 ALA A CA 1
ATOM 610 C C . ALA A 1 86 ? 20.166 13.381 -17.792 1.00 81.25 86 ALA A C 1
ATOM 612 O O . ALA A 1 86 ? 20.037 13.726 -16.613 1.00 81.25 86 ALA A O 1
ATOM 613 N N . CYS A 1 87 ? 20.928 12.354 -18.173 1.00 85.06 87 CYS A N 1
ATOM 614 C CA . CYS A 1 87 ? 21.848 11.622 -17.304 1.00 85.06 87 CYS A CA 1
ATOM 615 C C . CYS A 1 87 ? 23.248 11.694 -17.919 1.00 85.06 87 CYS A C 1
ATOM 617 O O . CYS A 1 87 ? 23.554 10.942 -18.853 1.00 85.06 87 CYS A O 1
ATOM 619 N N . PRO A 1 88 ? 24.064 12.675 -17.489 1.00 83.94 88 PRO A N 1
ATOM 620 C CA . PRO A 1 88 ? 25.452 12.776 -17.913 1.00 83.94 88 PRO A CA 1
ATOM 621 C C . PRO A 1 88 ? 26.255 11.546 -17.460 1.00 83.94 88 PRO A C 1
ATOM 623 O O . PRO A 1 88 ? 25.975 11.022 -16.373 1.00 83.94 88 PRO A O 1
ATOM 626 N N . PRO A 1 89 ? 27.265 11.109 -18.231 1.00 81.62 89 PRO A N 1
ATOM 627 C CA . PRO A 1 89 ? 28.169 10.042 -17.808 1.00 81.62 89 PRO A CA 1
ATOM 628 C C . PRO A 1 89 ? 28.806 10.348 -16.448 1.00 81.62 89 PRO A C 1
ATOM 630 O O . PRO A 1 89 ? 29.149 11.495 -16.161 1.00 81.62 89 PRO A O 1
ATOM 633 N N . GLY A 1 90 ? 28.919 9.335 -15.586 1.00 80.56 90 GLY A N 1
ATOM 634 C CA . GLY A 1 90 ? 29.473 9.478 -14.232 1.00 80.56 90 GLY A CA 1
ATOM 635 C C . GLY A 1 90 ? 28.594 10.263 -13.246 1.00 80.56 90 GLY A C 1
ATOM 636 O O . GLY A 1 90 ? 28.962 10.418 -12.083 1.00 80.56 90 GLY A O 1
ATOM 637 N N . SER A 1 91 ? 27.422 10.752 -13.669 1.00 85.12 91 SER A N 1
ATOM 638 C CA . SER A 1 91 ? 26.475 11.402 -12.762 1.00 85.12 91 SER A CA 1
ATOM 639 C C . SER A 1 91 ? 25.809 10.394 -11.823 1.00 85.12 91 SER A C 1
ATOM 641 O O . SER A 1 91 ? 25.724 9.198 -12.107 1.00 85.12 91 SER A O 1
ATOM 643 N N . ARG A 1 92 ? 25.230 10.893 -10.723 1.00 84.81 92 ARG A N 1
ATOM 644 C CA . ARG A 1 92 ? 24.407 10.067 -9.822 1.00 84.81 92 ARG A CA 1
ATOM 645 C C . ARG A 1 92 ? 23.242 9.383 -10.542 1.00 84.81 92 ARG A C 1
ATOM 647 O O . ARG A 1 92 ? 22.897 8.275 -10.155 1.00 84.81 92 ARG A O 1
ATOM 654 N N . CYS A 1 93 ? 22.668 10.007 -11.580 1.00 87.06 93 CYS A N 1
ATOM 655 C CA . CYS A 1 93 ? 21.636 9.351 -12.383 1.00 87.06 93 CYS A CA 1
ATOM 656 C C . CYS A 1 93 ? 22.209 8.111 -13.079 1.00 87.06 93 CYS A C 1
ATOM 658 O O . CYS A 1 93 ? 21.678 7.022 -12.882 1.00 87.06 93 CYS A O 1
ATOM 660 N N . ALA A 1 94 ? 23.304 8.266 -13.832 1.00 84.69 94 ALA A N 1
ATOM 661 C CA . ALA A 1 94 ? 23.920 7.181 -14.599 1.00 84.69 94 ALA A CA 1
ATOM 662 C C . ALA A 1 94 ? 24.246 5.976 -13.700 1.00 84.69 94 ALA A C 1
ATOM 664 O O . ALA A 1 94 ? 23.782 4.862 -13.932 1.00 84.69 94 ALA A O 1
ATOM 665 N N . LEU A 1 95 ? 24.899 6.245 -12.566 1.00 85.75 95 LEU A N 1
ATOM 666 C CA . LEU A 1 95 ? 25.258 5.226 -11.576 1.00 85.75 95 LEU A CA 1
ATOM 667 C C . LEU A 1 95 ? 24.048 4.562 -10.894 1.00 85.75 95 LEU A C 1
ATOM 669 O O . LEU A 1 95 ? 24.201 3.503 -10.290 1.00 85.75 95 LEU A O 1
ATOM 673 N N . SER A 1 96 ? 22.855 5.160 -10.966 1.00 89.06 96 SER A N 1
ATOM 674 C CA . SER A 1 96 ? 21.640 4.625 -10.338 1.00 89.06 96 SER A CA 1
ATOM 675 C C . SER A 1 96 ? 20.833 3.682 -11.234 1.00 89.06 96 SER A C 1
ATOM 677 O O . SER A 1 96 ? 20.071 2.876 -10.702 1.00 89.06 96 SER A O 1
ATOM 679 N N . VAL A 1 97 ? 21.011 3.725 -12.563 1.00 91.06 97 VAL A N 1
ATOM 680 C CA . VAL A 1 97 ? 20.180 2.950 -13.506 1.00 91.06 97 VAL A CA 1
ATOM 681 C C . VAL A 1 97 ? 20.399 1.444 -13.347 1.00 91.06 97 VAL A C 1
ATOM 683 O O . VAL A 1 97 ? 19.437 0.706 -13.143 1.00 91.06 97 VAL A O 1
ATOM 686 N N . GLY A 1 98 ? 21.651 0.976 -13.374 1.00 91.19 98 GLY A N 1
ATOM 687 C CA . GLY A 1 98 ? 21.974 -0.446 -13.187 1.00 91.19 98 GLY A CA 1
ATOM 688 C C . GLY A 1 98 ? 21.433 -1.018 -11.863 1.00 91.19 98 GLY A C 1
ATOM 689 O O . GLY A 1 98 ? 20.678 -1.995 -11.886 1.00 91.19 98 GLY A O 1
ATOM 690 N N . PRO A 1 99 ? 21.731 -0.391 -10.707 1.00 91.81 99 PRO A N 1
ATOM 691 C CA . PRO A 1 99 ? 21.145 -0.771 -9.423 1.00 91.81 99 PRO A CA 1
ATOM 692 C C . PRO A 1 99 ? 19.610 -0.731 -9.397 1.00 91.81 99 PRO A C 1
ATOM 694 O O . PRO A 1 99 ? 19.000 -1.588 -8.760 1.00 91.81 99 PRO A O 1
ATOM 697 N N . ALA A 1 100 ? 18.973 0.217 -10.094 1.00 92.56 100 ALA A N 1
ATOM 698 C CA . ALA A 1 100 ? 17.516 0.283 -10.196 1.00 92.56 100 ALA A CA 1
ATOM 699 C C . ALA A 1 100 ? 16.934 -0.916 -10.966 1.00 92.56 100 ALA A C 1
ATOM 701 O O . ALA A 1 100 ? 15.920 -1.465 -10.543 1.00 92.56 100 ALA A O 1
ATOM 702 N N . VAL A 1 101 ? 17.589 -1.376 -12.040 1.00 94.81 101 VAL A N 1
ATOM 703 C CA . VAL A 1 101 ? 17.190 -2.595 -12.773 1.00 94.81 101 VAL A CA 1
ATOM 704 C C . VAL A 1 101 ? 17.316 -3.835 -11.887 1.00 94.81 101 VAL A C 1
ATOM 706 O O . VAL A 1 101 ? 16.396 -4.651 -11.830 1.00 94.81 101 VAL A O 1
ATOM 709 N N . ALA A 1 102 ? 18.443 -3.984 -11.184 1.00 92.25 102 ALA A N 1
ATOM 710 C CA . ALA A 1 102 ? 18.666 -5.119 -10.289 1.00 92.25 102 ALA A CA 1
ATOM 711 C C . ALA A 1 102 ? 17.630 -5.152 -9.154 1.00 92.25 102 ALA A C 1
ATOM 713 O O . ALA A 1 102 ? 17.042 -6.199 -8.883 1.00 92.25 102 ALA A O 1
ATOM 714 N N . ARG A 1 103 ? 17.350 -3.989 -8.549 1.00 91.62 103 ARG A N 1
ATOM 715 C CA . ARG A 1 103 ? 16.314 -3.838 -7.523 1.00 91.62 103 ARG A CA 1
ATOM 716 C C . ARG A 1 103 ? 14.928 -4.183 -8.060 1.00 91.62 103 ARG A C 1
ATOM 718 O O . ARG A 1 103 ? 14.235 -4.969 -7.432 1.00 91.62 103 ARG A O 1
ATOM 725 N N . ALA A 1 104 ? 14.562 -3.679 -9.238 1.00 93.69 104 ALA A N 1
ATOM 726 C CA . ALA A 1 104 ? 13.268 -3.957 -9.857 1.00 93.69 104 ALA A CA 1
ATOM 727 C C . ALA A 1 104 ? 13.038 -5.458 -10.099 1.00 93.69 104 ALA A C 1
ATOM 729 O O . ALA A 1 104 ? 11.936 -5.953 -9.886 1.00 93.69 104 ALA A O 1
ATOM 730 N N . ARG A 1 105 ? 14.076 -6.202 -10.508 1.00 95.00 105 ARG A N 1
ATOM 731 C CA . ARG A 1 105 ? 13.998 -7.667 -10.663 1.00 95.00 105 ARG A CA 1
ATOM 732 C C . ARG A 1 105 ? 13.863 -8.392 -9.323 1.00 95.00 105 ARG A C 1
ATOM 734 O O . ARG A 1 105 ? 13.110 -9.358 -9.228 1.00 95.00 105 ARG A O 1
ATOM 741 N N . ALA A 1 106 ? 14.570 -7.932 -8.291 1.00 91.81 106 ALA A N 1
ATOM 742 C CA . ALA A 1 106 ? 14.444 -8.489 -6.947 1.00 91.81 106 ALA A CA 1
ATOM 743 C C . ALA A 1 106 ? 13.038 -8.249 -6.367 1.00 91.81 106 ALA A C 1
ATOM 745 O O . ALA A 1 106 ? 12.403 -9.190 -5.897 1.00 91.81 106 ALA A O 1
ATOM 746 N N . GLU A 1 107 ? 12.517 -7.025 -6.483 1.00 92.56 107 GLU A N 1
ATOM 747 C CA . GLU A 1 107 ? 11.151 -6.670 -6.079 1.00 92.56 107 GLU A CA 1
ATOM 748 C C . GLU A 1 107 ? 10.103 -7.461 -6.879 1.00 92.56 107 GLU A C 1
ATOM 750 O O . GLU A 1 107 ? 9.123 -7.926 -6.309 1.00 92.56 107 GLU A O 1
ATOM 755 N N . ALA A 1 108 ? 10.320 -7.700 -8.176 1.00 94.50 108 ALA A N 1
ATOM 756 C CA . ALA A 1 108 ? 9.449 -8.552 -8.988 1.00 94.50 108 ALA A CA 1
ATOM 757 C C . ALA A 1 108 ? 9.433 -10.018 -8.523 1.00 94.50 108 ALA A C 1
ATOM 759 O O . ALA A 1 108 ? 8.377 -10.651 -8.499 1.00 94.50 108 ALA A O 1
ATOM 760 N N . ALA A 1 109 ? 10.583 -10.566 -8.122 1.00 93.38 109 ALA A N 1
ATOM 761 C CA . ALA A 1 109 ? 10.655 -11.905 -7.544 1.00 93.38 109 ALA A CA 1
ATOM 762 C C . ALA A 1 109 ? 9.922 -11.984 -6.193 1.00 93.38 109 ALA A C 1
ATOM 764 O O . ALA A 1 109 ? 9.154 -12.924 -5.973 1.00 93.38 109 ALA A O 1
ATOM 765 N N . GLU A 1 110 ? 10.092 -10.980 -5.325 1.00 92.81 110 GLU A N 1
ATOM 766 C CA . GLU A 1 110 ? 9.339 -10.875 -4.069 1.00 92.81 110 GLU A CA 1
ATOM 767 C C . GLU A 1 110 ? 7.834 -10.727 -4.326 1.00 92.81 110 GLU A C 1
ATOM 769 O O . GLU A 1 110 ? 7.035 -11.402 -3.681 1.00 92.81 110 GLU A O 1
ATOM 774 N N . LEU A 1 111 ? 7.437 -9.923 -5.315 1.00 94.31 111 LEU A N 1
ATOM 775 C CA . LEU A 1 111 ? 6.044 -9.743 -5.716 1.00 94.31 111 LEU A CA 1
ATOM 776 C C . LEU A 1 111 ? 5.409 -11.063 -6.166 1.00 94.31 111 LEU A C 1
ATOM 778 O O . LEU A 1 111 ? 4.304 -11.396 -5.733 1.00 94.31 111 LEU A O 1
ATOM 782 N N . ARG A 1 112 ? 6.092 -11.832 -7.022 1.00 94.19 112 ARG A N 1
ATOM 783 C CA . ARG A 1 112 ? 5.624 -13.158 -7.453 1.00 94.19 112 ARG A CA 1
ATOM 784 C C . ARG A 1 112 ? 5.476 -14.101 -6.264 1.00 94.19 112 ARG A C 1
ATOM 786 O O . ARG A 1 112 ? 4.418 -14.697 -6.104 1.00 94.19 112 ARG A O 1
ATOM 793 N N . SER A 1 113 ? 6.492 -14.184 -5.405 1.00 92.75 113 SER A N 1
ATOM 794 C CA . SER A 1 113 ? 6.449 -15.022 -4.201 1.00 92.75 113 SER A CA 1
ATOM 795 C C . SER A 1 113 ? 5.282 -14.647 -3.285 1.00 92.75 113 SER A C 1
ATOM 797 O O . SER A 1 113 ? 4.546 -15.520 -2.834 1.00 92.75 113 SER A O 1
ATOM 799 N N . LEU A 1 114 ? 5.099 -13.350 -3.029 1.00 92.69 114 LEU A N 1
ATOM 800 C CA . LEU A 1 114 ? 4.044 -12.836 -2.165 1.00 92.69 114 LEU A CA 1
ATOM 801 C C . LEU A 1 114 ? 2.662 -13.106 -2.759 1.00 92.69 114 LEU A C 1
ATOM 803 O O . LEU A 1 114 ? 1.795 -13.636 -2.078 1.00 92.69 114 LEU A O 1
ATOM 807 N N . THR A 1 115 ? 2.453 -12.776 -4.033 1.00 92.44 115 THR A N 1
ATOM 808 C CA . THR A 1 115 ? 1.148 -12.968 -4.679 1.00 92.44 115 THR A CA 1
ATOM 809 C C . THR A 1 115 ? 0.764 -14.439 -4.791 1.00 92.44 115 THR A C 1
ATOM 811 O O . THR A 1 115 ? -0.386 -14.757 -4.520 1.00 92.44 115 THR A O 1
ATOM 814 N N . THR A 1 116 ? 1.704 -15.337 -5.100 1.00 92.19 116 THR A N 1
ATOM 815 C CA . THR A 1 116 ? 1.455 -16.787 -5.091 1.00 92.19 116 THR A CA 1
ATOM 816 C C . THR A 1 116 ? 1.091 -17.293 -3.694 1.00 92.19 116 THR A C 1
ATOM 818 O O . THR A 1 116 ? 0.158 -18.080 -3.557 1.00 92.19 116 THR A O 1
ATOM 821 N N . ALA A 1 117 ? 1.790 -16.836 -2.648 1.00 92.06 117 ALA A N 1
ATOM 822 C CA . ALA A 1 117 ? 1.484 -17.234 -1.273 1.00 92.06 117 ALA A CA 1
ATOM 823 C C . ALA A 1 117 ? 0.090 -16.756 -0.834 1.00 92.06 117 ALA A C 1
ATOM 825 O O . ALA A 1 117 ? -0.670 -17.524 -0.251 1.00 92.06 117 ALA A O 1
ATOM 826 N N . LEU A 1 118 ? -0.262 -15.504 -1.142 1.00 91.19 118 LEU A N 1
ATOM 827 C CA . LEU A 1 118 ? -1.564 -14.927 -0.797 1.00 91.19 118 LEU A CA 1
ATOM 828 C C . LEU A 1 118 ? -2.718 -15.589 -1.562 1.00 91.19 118 LEU A C 1
ATOM 830 O O . LEU A 1 118 ? -3.745 -15.892 -0.956 1.00 91.19 118 LEU A O 1
ATOM 834 N N . ASP A 1 119 ? -2.529 -15.865 -2.854 1.00 90.19 119 ASP A N 1
ATOM 835 C CA . ASP A 1 119 ? -3.506 -16.574 -3.688 1.00 90.19 119 ASP A CA 1
ATOM 836 C C . ASP A 1 119 ? -3.747 -17.999 -3.171 1.00 90.19 119 ASP A C 1
ATOM 838 O O . ASP A 1 119 ? -4.885 -18.395 -2.926 1.00 90.19 119 ASP A O 1
ATOM 842 N N . GLY A 1 120 ? -2.671 -18.733 -2.856 1.00 89.94 120 GLY A N 1
ATOM 843 C CA . GLY A 1 120 ? -2.758 -20.067 -2.254 1.00 89.94 120 GLY A CA 1
ATOM 844 C C . GLY A 1 120 ? -3.445 -20.091 -0.883 1.00 89.94 120 GLY A C 1
ATOM 845 O O . GLY A 1 120 ? -3.983 -21.122 -0.481 1.00 89.94 120 GLY A O 1
ATOM 846 N N . CYS A 1 121 ? -3.475 -18.958 -0.179 1.00 88.81 121 CYS A N 1
ATOM 847 C CA . CYS A 1 121 ? -4.202 -18.812 1.077 1.00 88.81 121 CYS A CA 1
ATOM 848 C C . CYS A 1 121 ? -5.646 -18.308 0.909 1.00 88.81 121 CYS A C 1
ATOM 850 O O . CYS A 1 121 ? -6.367 -18.237 1.900 1.00 88.81 121 CYS A O 1
ATOM 852 N N . GLY A 1 122 ? -6.085 -17.961 -0.305 1.00 86.94 122 GLY A N 1
ATOM 853 C CA . GLY A 1 122 ? -7.440 -17.475 -0.580 1.00 86.94 122 GLY A CA 1
ATOM 854 C C . GLY A 1 122 ? -7.661 -15.981 -0.320 1.00 86.94 122 GLY A C 1
ATOM 855 O O . GLY A 1 122 ? -8.797 -15.569 -0.085 1.00 86.94 122 GLY A O 1
ATOM 856 N N . VAL A 1 123 ? -6.605 -15.159 -0.336 1.00 86.38 123 VAL A N 1
ATOM 857 C CA . VAL A 1 123 ? -6.720 -13.694 -0.244 1.00 86.38 123 VAL A CA 1
ATOM 858 C C . VAL A 1 123 ? -6.746 -13.077 -1.641 1.00 86.38 123 VAL A C 1
ATOM 860 O O . VAL A 1 123 ? -5.761 -13.139 -2.372 1.00 86.38 123 VAL A O 1
ATOM 863 N N . ASP A 1 124 ? -7.853 -12.409 -1.982 1.00 87.00 124 ASP A N 1
ATOM 864 C CA . ASP A 1 124 ? -7.994 -11.668 -3.241 1.00 87.00 124 ASP A CA 1
ATOM 865 C C . ASP A 1 124 ? -7.276 -10.308 -3.162 1.00 87.00 124 ASP A C 1
ATOM 867 O O . ASP A 1 124 ? -7.758 -9.345 -2.547 1.00 87.00 124 ASP A O 1
ATOM 871 N N . VAL A 1 125 ? -6.081 -10.238 -3.753 1.00 89.50 125 VAL A N 1
ATOM 872 C CA . VAL A 1 125 ? -5.246 -9.030 -3.792 1.00 89.50 125 VAL A CA 1
ATOM 873 C C . VAL A 1 125 ? -5.672 -8.135 -4.958 1.00 89.50 125 VAL A C 1
ATOM 875 O O . VAL A 1 125 ? -5.295 -8.360 -6.107 1.00 89.50 125 VAL A O 1
ATOM 878 N N . ALA A 1 126 ? -6.382 -7.049 -4.648 1.00 89.88 126 ALA A N 1
ATOM 879 C CA . ALA A 1 126 ? -6.764 -6.025 -5.622 1.00 89.88 126 ALA A CA 1
ATOM 880 C C . ALA A 1 126 ? -5.628 -5.056 -5.978 1.00 89.88 126 ALA A C 1
ATOM 882 O O . ALA A 1 126 ? -5.655 -4.448 -7.046 1.00 89.88 126 ALA A O 1
ATOM 883 N N . GLY A 1 127 ? -4.636 -4.878 -5.104 1.00 92.50 127 GLY A N 1
ATOM 884 C CA . GLY A 1 127 ? -3.531 -3.962 -5.375 1.00 92.50 127 GLY A CA 1
ATOM 885 C C . GLY A 1 127 ? -2.409 -4.024 -4.349 1.00 92.50 127 GLY A C 1
ATOM 886 O O . GLY A 1 127 ? -2.580 -4.547 -3.251 1.00 92.50 127 GLY A O 1
ATOM 887 N N . ILE A 1 128 ? -1.253 -3.466 -4.704 1.00 93.44 128 ILE A N 1
ATOM 888 C CA . ILE A 1 128 ? -0.072 -3.374 -3.837 1.00 93.44 128 ILE A CA 1
ATOM 889 C C . ILE A 1 128 ? 0.520 -1.981 -4.002 1.00 93.44 128 ILE A C 1
ATOM 891 O O . ILE A 1 128 ? 1.008 -1.639 -5.075 1.00 93.44 128 ILE A O 1
ATOM 895 N N . ARG A 1 129 ? 0.446 -1.160 -2.951 1.00 90.94 129 ARG A N 1
ATOM 896 C CA . ARG A 1 129 ? 0.932 0.227 -2.988 1.00 90.94 129 ARG A CA 1
ATOM 897 C C . ARG A 1 129 ? 2.441 0.301 -2.803 1.00 90.94 129 ARG A C 1
ATOM 899 O O . ARG A 1 129 ? 3.103 1.102 -3.456 1.00 90.94 129 ARG A O 1
ATOM 906 N N . GLU A 1 130 ? 2.961 -0.507 -1.891 1.00 89.62 130 GLU A N 1
ATOM 907 C CA . GLU A 1 130 ? 4.374 -0.528 -1.535 1.00 89.62 130 GLU A CA 1
ATOM 908 C C . GLU A 1 130 ? 4.823 -1.975 -1.380 1.00 89.62 130 GLU A C 1
ATOM 910 O O . GLU A 1 130 ? 4.123 -2.785 -0.774 1.00 89.62 130 GLU A O 1
ATOM 915 N N . LEU A 1 131 ? 5.993 -2.281 -1.927 1.00 91.19 131 LEU A N 1
ATOM 916 C CA . LEU A 1 131 ? 6.731 -3.504 -1.668 1.00 91.19 131 LEU A CA 1
ATOM 917 C C . LEU A 1 131 ? 8.174 -3.076 -1.452 1.00 91.19 131 LEU A C 1
ATOM 919 O O . LEU A 1 131 ? 8.817 -2.571 -2.369 1.00 91.19 131 LEU A O 1
ATOM 923 N N . ARG A 1 132 ? 8.648 -3.186 -0.216 1.00 87.88 132 ARG A N 1
ATOM 924 C CA . ARG A 1 132 ? 9.957 -2.678 0.165 1.00 87.88 132 ARG A CA 1
ATOM 925 C C . ARG A 1 132 ? 10.695 -3.698 1.001 1.00 87.88 132 ARG A C 1
ATOM 927 O O . ARG A 1 132 ? 10.235 -4.126 2.059 1.00 87.88 132 ARG A O 1
ATOM 934 N N . ARG A 1 133 ? 11.903 -4.001 0.551 1.00 85.88 133 ARG A N 1
ATOM 935 C CA . ARG A 1 133 ? 12.879 -4.762 1.308 1.00 85.88 133 ARG 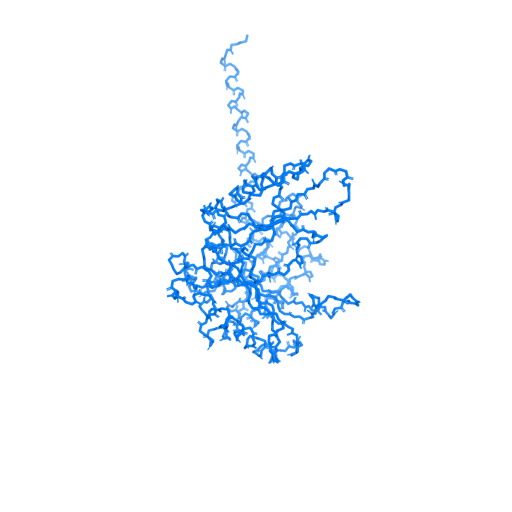A CA 1
ATOM 936 C C . ARG A 1 133 ? 13.638 -3.842 2.265 1.00 85.88 133 ARG A C 1
ATOM 938 O O . ARG A 1 133 ? 14.071 -2.750 1.892 1.00 85.88 133 ARG A O 1
ATOM 945 N N . ILE A 1 134 ? 13.784 -4.282 3.509 1.00 83.00 134 ILE A N 1
ATOM 946 C CA . ILE A 1 134 ? 14.633 -3.638 4.513 1.00 83.00 134 ILE A CA 1
ATOM 947 C C . ILE A 1 134 ? 15.883 -4.503 4.643 1.00 83.00 134 ILE A C 1
ATOM 949 O O . ILE A 1 134 ? 15.791 -5.643 5.078 1.00 83.00 134 ILE A O 1
ATOM 953 N N . ASP A 1 135 ? 17.035 -3.974 4.234 1.00 75.25 135 ASP A N 1
ATOM 954 C CA . ASP A 1 135 ? 18.318 -4.698 4.251 1.00 75.25 135 ASP A CA 1
ATOM 955 C C . ASP A 1 135 ? 19.128 -4.492 5.529 1.00 75.25 135 ASP A C 1
ATOM 957 O O . ASP A 1 135 ? 20.167 -5.121 5.715 1.00 75.25 135 ASP A O 1
ATOM 961 N N . ARG A 1 136 ? 18.706 -3.568 6.397 1.00 68.19 136 ARG A N 1
ATOM 962 C CA . ARG A 1 136 ? 19.493 -3.215 7.573 1.00 68.19 136 ARG A CA 1
ATOM 963 C C . ARG A 1 136 ? 19.247 -4.261 8.669 1.00 68.19 136 ARG A C 1
ATOM 965 O O . ARG A 1 136 ? 18.111 -4.367 9.118 1.00 68.19 136 ARG A O 1
ATOM 972 N N . PRO A 1 137 ? 20.263 -5.009 9.133 1.00 54.62 137 PRO A N 1
ATOM 973 C CA . PRO A 1 137 ? 20.183 -5.621 10.451 1.00 54.62 137 PRO A CA 1
ATOM 974 C C . PRO A 1 137 ? 20.101 -4.465 11.452 1.00 54.62 137 PRO A C 1
ATOM 976 O O . PRO A 1 137 ? 20.873 -3.508 11.338 1.00 54.62 137 PRO A O 1
ATOM 979 N N . GLY A 1 138 ? 19.109 -4.499 12.342 1.00 48.12 138 GLY A N 1
ATOM 980 C CA . GLY A 1 138 ? 18.776 -3.386 13.226 1.00 48.12 138 GLY A CA 1
ATOM 981 C C . GLY A 1 138 ? 20.018 -2.749 13.849 1.00 48.12 138 GLY A C 1
ATOM 982 O O . GLY A 1 138 ? 20.928 -3.436 14.317 1.00 48.12 138 GLY A O 1
ATOM 983 N N . GLY A 1 139 ? 20.062 -1.413 13.857 1.00 46.38 139 GLY A N 1
ATOM 984 C CA . GLY A 1 139 ? 20.929 -0.725 14.807 1.00 46.38 139 GLY A CA 1
ATOM 985 C C . GLY A 1 139 ? 20.601 -1.217 16.218 1.00 46.38 139 GLY A C 1
ATOM 986 O O . GLY A 1 139 ? 19.517 -1.736 16.462 1.00 46.38 139 GLY A O 1
ATOM 987 N N . THR A 1 140 ? 21.512 -1.033 17.166 1.00 45.28 140 THR A N 1
ATOM 988 C CA . THR A 1 140 ? 21.377 -1.432 18.582 1.00 45.28 140 THR A CA 1
ATOM 989 C C . THR A 1 140 ? 20.221 -0.752 19.345 1.00 45.28 140 THR A C 1
ATOM 991 O O . THR A 1 140 ? 20.203 -0.744 20.575 1.00 45.28 140 THR A O 1
ATOM 994 N N . GLY A 1 141 ? 19.249 -0.164 18.642 1.00 45.00 141 GLY A N 1
ATOM 995 C CA . GLY A 1 141 ? 18.016 0.353 19.207 1.00 45.00 141 GLY A CA 1
ATOM 996 C C . GLY A 1 141 ? 17.058 -0.787 19.586 1.00 45.00 141 GLY A C 1
ATOM 997 O O . GLY A 1 141 ? 16.946 -1.768 18.856 1.00 45.00 141 GLY A O 1
ATOM 998 N N . PRO A 1 142 ? 16.327 -0.676 20.705 1.00 36.91 142 PRO A N 1
ATOM 999 C CA . PRO A 1 142 ? 15.434 -1.721 21.215 1.00 36.91 142 PRO A CA 1
ATOM 1000 C C . PRO A 1 142 ? 14.099 -1.834 20.442 1.00 36.91 142 PRO A C 1
ATOM 1002 O O . PRO A 1 142 ? 13.072 -2.178 21.022 1.00 36.91 142 PRO A O 1
ATOM 1005 N N . GLY A 1 143 ? 14.087 -1.532 19.142 1.00 50.50 143 GLY A N 1
ATOM 1006 C CA . GLY A 1 143 ? 12.906 -1.606 18.285 1.00 50.50 143 GLY A CA 1
ATOM 1007 C C . GLY A 1 143 ? 13.017 -2.757 17.292 1.00 50.50 143 GLY A C 1
ATOM 1008 O O . GLY A 1 143 ? 13.874 -2.746 16.415 1.00 50.50 143 GLY A O 1
ATOM 1009 N N . ILE A 1 144 ? 12.115 -3.734 17.387 1.00 47.69 144 ILE A N 1
ATOM 1010 C CA . ILE A 1 144 ? 11.989 -4.832 16.412 1.00 47.69 144 ILE A CA 1
ATOM 1011 C C . ILE A 1 144 ? 11.646 -4.259 15.016 1.00 47.69 144 ILE A C 1
ATOM 1013 O O . ILE A 1 144 ? 11.900 -4.901 14.004 1.00 47.69 144 ILE A O 1
ATOM 1017 N N . ASP A 1 145 ? 11.132 -3.029 14.930 1.00 53.25 145 ASP A N 1
ATOM 1018 C CA . ASP A 1 145 ? 10.726 -2.323 13.702 1.00 53.25 145 ASP A CA 1
ATOM 1019 C C . ASP A 1 145 ? 11.839 -2.102 12.660 1.00 53.25 145 ASP A C 1
ATOM 1021 O O . ASP A 1 145 ? 11.527 -1.837 11.501 1.00 53.25 145 ASP A O 1
ATOM 1025 N N . ASP A 1 146 ? 13.107 -2.307 13.029 1.00 56.53 146 ASP A N 1
ATOM 1026 C CA . ASP A 1 146 ? 14.267 -2.101 12.151 1.00 56.53 146 ASP A CA 1
ATOM 1027 C C . ASP A 1 146 ? 14.963 -3.401 11.698 1.00 56.53 146 ASP A C 1
ATOM 1029 O O . ASP A 1 146 ? 16.068 -3.350 11.157 1.00 56.53 146 ASP A O 1
ATOM 1033 N N . ALA A 1 147 ? 14.363 -4.576 11.922 1.00 65.19 147 ALA A N 1
ATOM 1034 C CA . ALA A 1 147 ? 14.936 -5.841 11.454 1.00 65.19 147 ALA A CA 1
ATOM 1035 C C . ALA A 1 147 ? 14.881 -5.972 9.920 1.00 65.19 147 ALA A C 1
ATOM 1037 O O . ALA A 1 147 ? 13.916 -5.542 9.278 1.00 65.19 147 ALA A O 1
ATOM 1038 N N . ALA A 1 148 ? 15.895 -6.622 9.338 1.00 76.19 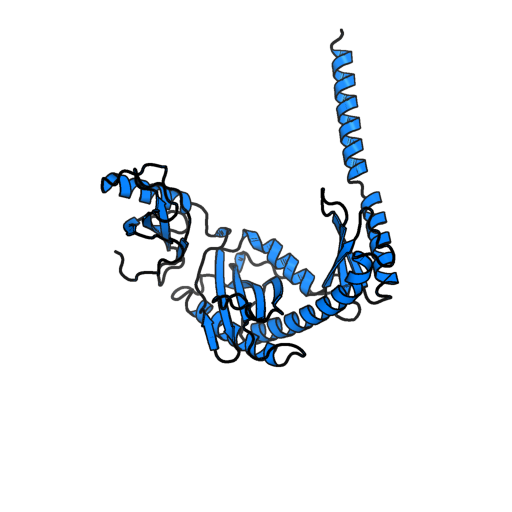148 ALA A N 1
ATOM 1039 C CA . ALA A 1 148 ? 15.917 -6.926 7.913 1.00 76.19 148 ALA A CA 1
ATOM 1040 C C . ALA A 1 148 ? 14.686 -7.770 7.544 1.00 76.19 148 ALA A C 1
ATOM 1042 O O . ALA A 1 148 ? 14.424 -8.802 8.155 1.00 76.19 148 ALA A O 1
ATOM 1043 N N . GLY A 1 149 ? 13.888 -7.316 6.581 1.00 85.88 149 GLY A N 1
ATOM 1044 C CA . GLY A 1 149 ? 12.508 -7.781 6.441 1.00 85.88 149 GLY A CA 1
ATOM 1045 C C . GLY A 1 149 ? 11.840 -7.369 5.135 1.00 85.88 149 GLY A C 1
ATOM 1046 O O . GLY A 1 149 ? 12.479 -6.811 4.236 1.00 85.88 149 GLY A O 1
ATOM 1047 N N . LEU A 1 150 ? 10.561 -7.721 5.006 1.00 88.31 150 LEU A N 1
ATOM 1048 C CA . LEU A 1 150 ? 9.681 -7.300 3.917 1.00 88.31 150 LEU A CA 1
ATOM 1049 C C . LEU A 1 150 ? 8.588 -6.430 4.502 1.00 88.31 150 LEU A C 1
ATOM 1051 O O . LEU A 1 150 ? 7.920 -6.841 5.446 1.00 88.31 150 LEU A O 1
ATOM 1055 N N . VAL A 1 151 ? 8.358 -5.274 3.900 1.00 90.50 151 VAL A N 1
ATOM 1056 C CA . VAL A 1 151 ? 7.168 -4.473 4.160 1.00 90.50 151 VAL A CA 1
ATOM 1057 C C . VAL A 1 151 ? 6.354 -4.430 2.880 1.00 90.50 151 VAL A C 1
ATOM 1059 O O . VAL A 1 151 ? 6.850 -3.988 1.843 1.00 90.50 151 VAL A O 1
ATOM 1062 N N . ALA A 1 152 ? 5.110 -4.891 2.950 1.00 91.56 152 ALA A N 1
ATOM 1063 C CA . ALA A 1 152 ? 4.173 -4.825 1.841 1.00 91.56 152 ALA A CA 1
ATOM 1064 C C . ALA A 1 152 ? 2.903 -4.095 2.275 1.00 91.56 152 ALA A C 1
ATOM 1066 O O . ALA A 1 152 ? 2.288 -4.458 3.276 1.00 91.56 152 ALA A O 1
ATOM 1067 N N . GLU A 1 153 ? 2.484 -3.090 1.509 1.00 92.81 153 GLU A N 1
ATOM 1068 C CA . GLU A 1 153 ? 1.167 -2.483 1.671 1.00 92.81 153 GLU A CA 1
ATOM 1069 C C . GLU A 1 153 ? 0.206 -3.015 0.615 1.00 92.81 153 GLU A C 1
ATOM 1071 O O . GLU A 1 153 ? 0.294 -2.675 -0.567 1.00 92.81 153 GLU A O 1
ATOM 1076 N N . LEU A 1 154 ? -0.730 -3.838 1.067 1.00 92.94 154 LEU A N 1
ATOM 1077 C CA . LEU A 1 154 ? -1.661 -4.588 0.244 1.00 92.94 154 LEU A CA 1
ATOM 1078 C C . LEU A 1 154 ? -3.038 -3.946 0.283 1.00 92.94 154 LEU A C 1
ATOM 1080 O O . LEU A 1 154 ? -3.472 -3.422 1.304 1.00 92.94 154 LEU A O 1
ATOM 1084 N N . THR A 1 155 ? -3.756 -4.038 -0.822 1.00 90.25 155 THR A N 1
ATOM 1085 C CA . THR A 1 155 ? -5.186 -3.772 -0.892 1.00 90.25 155 THR A CA 1
ATOM 1086 C C . THR A 1 155 ? -5.885 -5.075 -1.233 1.00 90.25 155 THR A C 1
ATOM 1088 O O . THR A 1 155 ? -5.600 -5.671 -2.269 1.00 90.25 155 THR A O 1
ATOM 1091 N N . VAL A 1 156 ? -6.766 -5.525 -0.346 1.00 89.25 156 VAL A N 1
ATOM 1092 C CA . VAL A 1 156 ? -7.494 -6.792 -0.461 1.00 89.25 156 VAL A CA 1
ATOM 1093 C C . VAL A 1 156 ? -8.985 -6.527 -0.570 1.00 89.25 156 VAL A C 1
ATOM 1095 O O . VAL A 1 156 ? -9.499 -5.561 0.007 1.00 89.25 156 VAL A O 1
ATOM 1098 N N . VAL A 1 157 ? -9.678 -7.391 -1.301 1.00 86.44 157 VAL A N 1
ATOM 1099 C CA . VAL A 1 157 ? -11.135 -7.338 -1.423 1.00 86.44 157 VAL A CA 1
ATOM 1100 C C . VAL A 1 157 ? -11.752 -8.222 -0.348 1.00 86.44 157 VAL A C 1
ATOM 1102 O O . VAL A 1 157 ? -11.657 -9.443 -0.408 1.00 86.44 157 VAL A O 1
ATOM 1105 N N . ALA A 1 158 ? -12.383 -7.609 0.650 1.00 78.94 158 ALA A N 1
ATOM 1106 C CA . ALA A 1 158 ? -13.183 -8.302 1.650 1.00 78.94 158 ALA A CA 1
ATOM 1107 C C . ALA A 1 158 ? -14.234 -7.351 2.242 1.00 78.94 158 ALA A C 1
ATOM 1109 O O . ALA A 1 158 ? -13.925 -6.245 2.680 1.00 78.94 158 ALA A O 1
ATOM 1110 N N . GLY A 1 159 ? -15.495 -7.781 2.262 1.00 64.38 159 GLY A N 1
ATOM 1111 C CA . GLY A 1 159 ? -16.591 -6.999 2.831 1.00 64.38 159 GLY A CA 1
ATOM 1112 C C . GLY A 1 159 ? -16.832 -7.378 4.294 1.00 64.38 159 GLY A C 1
ATOM 1113 O O . GLY A 1 159 ? -16.691 -8.555 4.640 1.00 64.38 159 GLY A O 1
ATOM 1114 N N . PRO A 1 160 ? -17.271 -6.438 5.151 1.00 54.31 160 PRO A N 1
ATOM 1115 C CA . PRO A 1 160 ? -17.714 -6.761 6.508 1.00 54.31 160 PRO A CA 1
ATOM 1116 C C . PRO A 1 160 ? -18.986 -7.635 6.523 1.00 54.31 160 PRO A C 1
ATOM 1118 O O . PRO A 1 160 ? -19.330 -8.182 7.564 1.00 54.31 160 PRO A O 1
ATOM 1121 N N . SER A 1 161 ? -19.667 -7.812 5.379 1.00 49.47 161 SER A N 1
ATOM 1122 C CA . SER A 1 161 ? -20.862 -8.654 5.187 1.00 49.47 161 SER A CA 1
ATOM 1123 C C . SER A 1 161 ? -20.596 -10.165 5.076 1.00 49.47 161 SER A C 1
ATOM 1125 O O . SER A 1 161 ? -21.534 -10.934 4.898 1.00 49.47 161 SER A O 1
ATOM 1127 N N . THR A 1 162 ? -19.358 -10.620 5.302 1.00 52.56 162 THR A N 1
ATOM 1128 C CA . THR A 1 162 ? -19.120 -11.967 5.870 1.00 52.56 162 THR A CA 1
ATOM 1129 C C . THR A 1 162 ? -19.556 -12.057 7.352 1.00 52.56 162 THR A C 1
ATOM 1131 O O . THR A 1 162 ? -19.426 -13.108 7.975 1.00 52.56 162 THR A O 1
ATOM 1134 N N . ALA A 1 163 ? -20.097 -10.948 7.890 1.00 42.78 163 ALA A N 1
ATOM 1135 C CA . ALA A 1 163 ? -21.137 -10.794 8.915 1.00 42.78 163 ALA A CA 1
ATOM 1136 C C . ALA A 1 163 ? -21.865 -12.101 9.252 1.00 42.78 163 ALA A C 1
ATOM 1138 O O . ALA A 1 163 ? -22.674 -12.588 8.477 1.00 42.78 163 ALA A O 1
ATOM 1139 N N . THR A 1 164 ? -21.624 -12.726 10.393 1.00 45.91 164 THR A N 1
ATOM 1140 C CA . THR A 1 164 ? -21.923 -12.161 11.717 1.00 45.91 164 THR A CA 1
ATOM 1141 C C . THR A 1 164 ? -20.806 -12.363 12.746 1.00 45.91 164 THR A C 1
ATOM 1143 O O . THR A 1 164 ? -20.962 -11.948 13.886 1.00 45.91 164 THR A O 1
ATOM 1146 N N . ASP A 1 165 ? -19.645 -12.859 12.302 1.00 48.97 165 ASP A N 1
ATOM 1147 C CA . ASP A 1 165 ? -18.369 -12.913 13.049 1.00 48.97 165 ASP A CA 1
ATOM 1148 C C . ASP A 1 165 ? -17.267 -12.054 12.355 1.00 48.97 165 ASP A C 1
ATOM 1150 O O . ASP A 1 165 ? -16.060 -12.226 12.563 1.00 48.97 165 ASP A O 1
ATOM 1154 N N . GLY A 1 166 ? -17.718 -11.127 11.489 1.00 51.06 166 GLY A N 1
ATOM 1155 C CA . GLY A 1 166 ? -17.119 -10.543 10.266 1.00 51.06 166 GLY A CA 1
ATOM 1156 C C . GLY A 1 166 ? -15.827 -9.713 10.331 1.00 51.06 166 GLY A C 1
ATOM 1157 O O . GLY A 1 166 ? -15.582 -8.881 9.463 1.00 51.06 166 GLY A O 1
ATOM 1158 N N . GLY A 1 167 ? -14.971 -9.947 11.314 1.00 59.28 167 GLY A N 1
ATOM 1159 C CA . GLY A 1 167 ? -13.586 -9.465 11.312 1.00 59.28 167 GLY A CA 1
ATOM 1160 C C . GLY A 1 167 ? -12.619 -10.571 11.707 1.00 59.28 167 GLY A C 1
ATOM 1161 O O . GLY A 1 167 ? -11.578 -10.729 11.081 1.00 59.28 167 GLY A O 1
ATOM 1162 N N . ALA A 1 168 ? -12.992 -11.403 12.681 1.00 66.19 168 ALA A N 1
ATOM 1163 C CA . ALA A 1 168 ? -12.117 -12.423 13.250 1.00 66.19 168 ALA A CA 1
ATOM 1164 C C . ALA A 1 168 ? -11.650 -13.457 12.215 1.00 66.19 168 ALA A C 1
ATOM 1166 O O . ALA A 1 168 ? -10.474 -13.812 12.196 1.00 66.19 168 ALA A O 1
ATOM 1167 N N . ALA A 1 169 ? -12.535 -13.891 11.311 1.00 74.81 169 ALA A N 1
ATOM 1168 C CA . ALA A 1 169 ? -12.175 -14.823 10.244 1.00 74.81 169 ALA A CA 1
ATOM 1169 C C . ALA A 1 169 ? -11.179 -14.211 9.244 1.00 74.81 169 ALA A C 1
ATOM 1171 O O . ALA A 1 169 ? -10.227 -14.882 8.848 1.00 74.81 169 ALA A O 1
ATOM 1172 N N . LEU A 1 170 ? -11.361 -12.934 8.880 1.00 78.62 170 LEU A N 1
ATOM 1173 C CA . LEU A 1 170 ? -10.431 -12.204 8.016 1.00 78.62 170 LEU A CA 1
ATOM 1174 C C . LEU A 1 170 ? -9.086 -11.983 8.716 1.00 78.62 170 LEU A C 1
ATOM 1176 O O . LEU A 1 170 ? -8.050 -12.235 8.120 1.00 78.62 170 LEU A O 1
ATOM 1180 N N . LEU A 1 171 ? -9.088 -11.557 9.979 1.00 83.25 171 LEU A N 1
ATOM 1181 C CA . LEU A 1 171 ? -7.866 -11.344 10.758 1.00 83.25 171 LEU A CA 1
ATOM 1182 C C . LEU A 1 171 ? -7.073 -12.652 10.904 1.00 83.25 171 LEU A C 1
ATOM 1184 O O . LEU A 1 171 ? -5.896 -12.692 10.565 1.00 83.25 171 LEU A O 1
ATOM 1188 N N . ALA A 1 172 ? -7.740 -13.749 11.276 1.00 84.44 172 ALA A N 1
ATOM 1189 C CA . ALA A 1 172 ? -7.117 -15.069 11.358 1.00 84.44 172 ALA A CA 1
ATOM 1190 C C . ALA A 1 172 ? -6.626 -15.579 9.992 1.00 84.44 172 ALA A C 1
ATOM 1192 O O . ALA A 1 172 ? -5.622 -16.288 9.914 1.00 84.44 172 ALA A O 1
ATOM 1193 N N . LEU A 1 173 ? -7.330 -15.245 8.906 1.00 87.50 173 LEU A N 1
ATOM 1194 C CA . LEU A 1 173 ? -6.871 -15.536 7.552 1.00 87.50 173 LEU A CA 1
ATOM 1195 C C . LEU A 1 173 ? -5.584 -14.770 7.244 1.00 87.50 173 LEU A C 1
ATOM 1197 O O . LEU A 1 173 ? -4.609 -15.392 6.835 1.00 87.50 173 LEU A O 1
ATOM 1201 N N . LEU A 1 174 ? -5.559 -13.458 7.481 1.00 88.25 174 LEU A N 1
ATOM 1202 C CA . LEU A 1 174 ? -4.397 -12.604 7.232 1.00 88.25 174 LEU A CA 1
ATOM 1203 C C . LEU A 1 174 ? -3.184 -13.013 8.078 1.00 88.25 174 LEU A C 1
ATOM 1205 O O . LEU A 1 174 ? -2.075 -13.041 7.551 1.00 88.25 174 LEU A O 1
ATOM 1209 N N . ASP A 1 175 ? -3.397 -13.413 9.332 1.00 89.75 175 ASP A N 1
ATOM 1210 C CA . ASP A 1 175 ? -2.371 -13.988 10.209 1.00 89.75 175 ASP A CA 1
ATOM 1211 C C . ASP A 1 175 ? -1.715 -15.223 9.581 1.00 89.75 175 ASP A C 1
ATOM 1213 O O . ASP A 1 175 ? -0.491 -15.290 9.447 1.00 89.75 175 ASP A O 1
ATOM 1217 N N . ARG A 1 176 ? -2.526 -16.186 9.121 1.00 91.50 176 ARG A N 1
ATOM 1218 C CA . ARG A 1 176 ? -2.017 -17.378 8.422 1.00 91.50 176 ARG A CA 1
ATOM 1219 C C . ARG A 1 176 ? -1.305 -17.011 7.119 1.00 91.50 176 ARG A C 1
ATOM 1221 O O . ARG A 1 176 ? -0.217 -17.517 6.858 1.00 91.50 176 ARG A O 1
ATOM 1228 N N . CYS A 1 177 ? -1.881 -16.102 6.334 1.00 91.94 177 CYS A N 1
ATOM 1229 C CA . CYS A 1 177 ? -1.310 -15.646 5.065 1.00 91.94 177 CYS A CA 1
ATOM 1230 C C . CYS A 1 177 ? 0.052 -14.973 5.247 1.00 91.94 177 CYS A C 1
ATOM 1232 O O . CYS A 1 177 ? 0.943 -15.154 4.421 1.00 91.94 177 CYS A O 1
ATOM 1234 N N . ALA A 1 178 ? 0.234 -14.204 6.323 1.00 92.12 178 ALA A N 1
ATOM 1235 C CA . ALA A 1 178 ? 1.505 -13.560 6.625 1.00 92.12 178 ALA A CA 1
ATOM 1236 C C . ALA A 1 178 ? 2.604 -14.588 6.929 1.00 92.12 178 ALA A C 1
ATOM 1238 O O . ALA A 1 178 ? 3.739 -14.422 6.480 1.00 92.12 178 ALA A O 1
ATOM 1239 N N . VAL A 1 179 ? 2.269 -15.676 7.633 1.00 93.12 179 VAL A N 1
ATOM 1240 C CA . VAL A 1 179 ? 3.203 -16.786 7.886 1.00 93.12 179 VAL A CA 1
ATOM 1241 C C . VAL A 1 179 ? 3.572 -17.497 6.583 1.00 93.12 179 VAL A C 1
ATOM 1243 O O . VAL A 1 179 ? 4.753 -17.743 6.340 1.00 93.12 179 VAL A O 1
ATOM 1246 N N . GLU A 1 180 ? 2.601 -17.785 5.714 1.00 93.38 180 GLU A N 1
ATOM 1247 C CA . GLU A 1 180 ? 2.875 -18.404 4.408 1.00 93.38 180 GLU A CA 1
ATOM 1248 C C . GLU A 1 180 ? 3.704 -17.494 3.494 1.00 93.38 180 GLU A C 1
ATOM 1250 O O . GLU A 1 180 ? 4.651 -17.952 2.854 1.00 93.38 180 GLU A O 1
ATOM 1255 N N . ALA A 1 181 ? 3.440 -16.185 3.496 1.00 91.62 181 ALA A N 1
ATOM 1256 C CA . ALA A 1 181 ? 4.266 -15.211 2.790 1.00 91.62 181 ALA A CA 1
ATOM 1257 C C . ALA A 1 181 ? 5.714 -15.205 3.311 1.00 91.62 181 ALA A C 1
ATOM 1259 O O . ALA A 1 181 ? 6.656 -15.172 2.515 1.00 91.62 181 ALA A O 1
ATOM 1260 N N . ALA A 1 182 ? 5.911 -15.291 4.632 1.00 91.75 182 ALA A N 1
ATOM 1261 C CA . ALA A 1 182 ? 7.239 -15.397 5.232 1.00 91.75 182 ALA A CA 1
ATOM 1262 C C . ALA A 1 182 ? 7.953 -16.705 4.848 1.00 91.75 182 ALA A C 1
ATOM 1264 O O . ALA A 1 182 ? 9.141 -16.685 4.524 1.00 91.75 182 ALA A O 1
ATOM 1265 N N . ARG A 1 183 ? 7.233 -17.835 4.807 1.00 92.81 183 ARG A N 1
ATOM 1266 C CA . ARG A 1 183 ? 7.775 -19.135 4.368 1.00 92.81 183 ARG A CA 1
ATOM 1267 C C . ARG A 1 183 ? 8.180 -19.128 2.899 1.00 92.81 183 ARG A C 1
ATOM 1269 O O . ARG A 1 183 ? 9.286 -19.555 2.582 1.00 92.81 183 ARG A O 1
ATOM 1276 N N . ALA A 1 184 ? 7.322 -18.613 2.018 1.00 90.44 184 ALA A N 1
ATOM 1277 C CA . ALA A 1 184 ? 7.608 -18.517 0.589 1.00 90.44 184 ALA A CA 1
ATOM 1278 C C . ALA A 1 184 ? 8.847 -17.646 0.323 1.00 90.44 184 ALA A C 1
ATOM 1280 O O . ALA A 1 184 ? 9.700 -17.987 -0.496 1.00 90.44 184 ALA A O 1
ATOM 1281 N N . ARG A 1 185 ? 8.989 -16.556 1.085 1.00 88.62 185 ARG A N 1
ATOM 1282 C CA . ARG A 1 185 ? 10.127 -15.644 0.984 1.00 88.62 185 ARG A CA 1
ATOM 1283 C C . ARG A 1 185 ? 11.449 -16.269 1.436 1.00 88.62 185 ARG A C 1
ATOM 1285 O O . ARG A 1 185 ? 12.482 -15.955 0.850 1.00 88.62 185 ARG A O 1
ATOM 1292 N N . ALA A 1 186 ? 11.436 -17.153 2.433 1.00 85.75 186 ALA A N 1
ATOM 1293 C CA . ALA A 1 186 ? 12.650 -17.770 2.972 1.00 85.75 186 ALA A CA 1
ATOM 1294 C C . ALA A 1 186 ? 13.455 -18.583 1.933 1.00 85.75 186 ALA A C 1
ATOM 1296 O O . ALA A 1 186 ? 14.632 -18.856 2.153 1.00 85.75 186 ALA A O 1
ATOM 1297 N N . GLY A 1 187 ? 12.845 -18.953 0.799 1.00 80.50 187 GLY A N 1
ATOM 1298 C CA . GLY A 1 187 ? 13.517 -19.619 -0.322 1.00 80.50 187 GLY A CA 1
ATOM 1299 C C . GLY A 1 187 ? 14.184 -18.683 -1.339 1.00 80.50 187 GLY A C 1
ATOM 1300 O O . GLY A 1 187 ? 14.791 -19.166 -2.295 1.00 80.50 187 GLY A O 1
ATOM 1301 N N . LEU A 1 188 ? 14.067 -17.360 -1.187 1.00 84.75 188 LEU A N 1
ATOM 1302 C CA . LEU A 1 188 ? 14.597 -16.394 -2.149 1.00 84.75 188 LEU A CA 1
ATOM 1303 C C . LEU A 1 188 ? 16.078 -16.079 -1.891 1.00 84.75 188 LEU A C 1
ATOM 1305 O O . LEU A 1 188 ? 16.516 -15.863 -0.762 1.00 84.75 188 LEU A O 1
ATOM 1309 N N . ALA A 1 189 ? 16.858 -16.006 -2.971 1.00 78.88 189 ALA A N 1
ATOM 1310 C CA . ALA A 1 189 ? 18.290 -15.741 -2.894 1.00 78.88 189 ALA A CA 1
ATOM 1311 C C . ALA A 1 189 ? 18.597 -14.376 -2.254 1.00 78.88 189 ALA A C 1
ATOM 1313 O O . ALA A 1 189 ? 18.025 -13.346 -2.619 1.00 78.88 189 ALA A O 1
ATOM 1314 N N . GLY A 1 190 ? 19.551 -14.370 -1.320 1.00 77.94 190 GLY A N 1
ATOM 1315 C CA . GLY A 1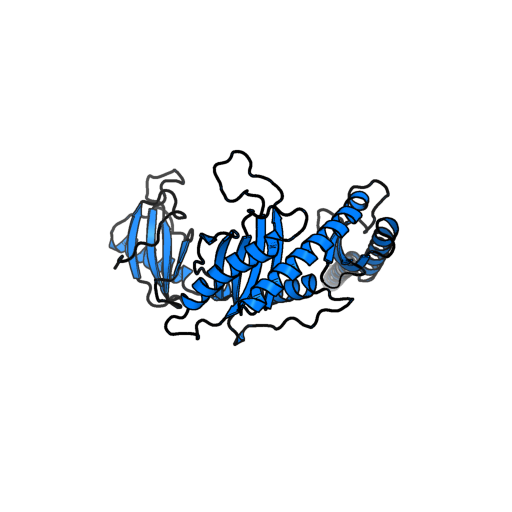 190 ? 20.001 -13.159 -0.638 1.00 77.94 190 GLY A CA 1
ATOM 1316 C C . GLY A 1 190 ? 18.985 -12.579 0.343 1.00 77.94 190 GLY A C 1
ATOM 1317 O O . GLY A 1 190 ? 19.147 -11.421 0.715 1.00 77.94 190 GLY A O 1
ATOM 1318 N N . ILE A 1 191 ? 17.952 -13.329 0.732 1.00 80.88 191 ILE A N 1
ATOM 1319 C CA . ILE A 1 191 ? 17.000 -12.951 1.778 1.00 80.88 191 ILE A CA 1
ATOM 1320 C C . ILE A 1 191 ? 17.341 -13.695 3.069 1.00 80.88 191 ILE A C 1
ATOM 1322 O O . ILE A 1 191 ? 17.665 -14.880 3.032 1.00 80.88 191 ILE A O 1
ATOM 1326 N N . ASP A 1 192 ? 17.261 -12.999 4.204 1.00 82.94 192 ASP A N 1
ATOM 1327 C CA . ASP A 1 192 ? 17.302 -13.643 5.515 1.00 82.94 192 ASP A CA 1
ATOM 1328 C C . ASP A 1 192 ? 16.050 -14.529 5.681 1.00 82.94 192 ASP A C 1
ATOM 1330 O O . ASP A 1 192 ? 14.936 -13.990 5.694 1.00 82.94 192 ASP A O 1
ATOM 1334 N N . PRO A 1 193 ? 16.193 -15.864 5.792 1.00 82.62 193 PRO A N 1
ATOM 1335 C CA . PRO A 1 193 ? 15.055 -16.770 5.921 1.00 82.62 193 PRO A CA 1
ATOM 1336 C C . PRO A 1 193 ? 14.267 -16.575 7.223 1.00 82.62 193 PRO A C 1
ATOM 1338 O O . PRO A 1 193 ? 13.128 -17.038 7.314 1.00 82.62 193 PRO A O 1
ATOM 1341 N N . ASP A 1 194 ? 14.854 -15.907 8.217 1.00 85.38 194 ASP A N 1
ATOM 1342 C CA . ASP A 1 194 ? 14.226 -15.589 9.498 1.00 85.38 194 ASP A CA 1
ATOM 1343 C C . ASP A 1 194 ? 13.702 -14.142 9.562 1.00 85.38 194 ASP A C 1
ATOM 1345 O O . ASP A 1 194 ? 13.054 -13.758 10.539 1.00 85.38 194 ASP A O 1
ATOM 1349 N N . GLY A 1 195 ? 13.921 -13.344 8.510 1.00 85.56 195 GLY A N 1
ATOM 1350 C CA . GLY A 1 195 ? 13.487 -11.952 8.444 1.00 85.56 195 GLY A CA 1
ATOM 1351 C C . GLY A 1 195 ? 11.955 -11.812 8.448 1.00 85.56 195 GLY A C 1
ATOM 1352 O O . GLY A 1 195 ? 11.270 -12.519 7.700 1.00 85.56 195 GLY A O 1
ATOM 1353 N N . PRO A 1 196 ? 11.375 -10.892 9.246 1.00 88.81 196 PRO A N 1
ATOM 1354 C CA . PRO A 1 196 ? 9.929 -10.734 9.325 1.00 88.81 196 PRO A CA 1
ATOM 1355 C C . PRO A 1 196 ? 9.315 -10.213 8.019 1.00 88.81 196 PRO A C 1
ATOM 1357 O O . PRO A 1 196 ? 9.917 -9.433 7.274 1.00 88.81 196 PRO A O 1
ATOM 1360 N N . VAL A 1 197 ? 8.063 -10.601 7.794 1.00 89.50 197 VAL A N 1
ATOM 1361 C CA . VAL A 1 197 ? 7.152 -10.017 6.812 1.00 89.50 197 VAL A CA 1
ATOM 1362 C C . VAL A 1 197 ? 6.112 -9.188 7.558 1.00 89.50 197 VAL A C 1
ATOM 1364 O O . VAL A 1 197 ? 5.379 -9.706 8.400 1.00 89.50 197 VAL A O 1
ATOM 1367 N N . THR A 1 198 ? 6.046 -7.904 7.224 1.00 90.50 198 THR A N 1
ATOM 1368 C CA . THR A 1 198 ? 5.029 -6.966 7.694 1.00 90.50 198 THR A CA 1
ATOM 1369 C C . THR A 1 198 ? 4.061 -6.674 6.552 1.00 90.50 198 THR A C 1
ATOM 1371 O O . THR A 1 198 ? 4.438 -6.071 5.544 1.00 90.50 198 THR A O 1
ATOM 1374 N N . LEU A 1 199 ? 2.806 -7.090 6.711 1.00 91.62 199 LEU A N 1
ATOM 1375 C CA . LEU A 1 199 ? 1.717 -6.817 5.780 1.00 91.62 199 LEU A CA 1
ATOM 1376 C C . LEU A 1 199 ? 0.837 -5.697 6.337 1.00 91.62 199 LEU A C 1
ATOM 1378 O O . LEU A 1 199 ? 0.103 -5.903 7.298 1.00 91.62 199 LEU A O 1
ATOM 1382 N N . SER A 1 200 ? 0.874 -4.530 5.703 1.00 90.50 200 SER A N 1
ATOM 1383 C CA . SER A 1 200 ? -0.080 -3.441 5.925 1.00 90.50 200 SER A CA 1
ATOM 1384 C C . SER A 1 200 ? -1.246 -3.618 4.958 1.00 90.50 200 SER A C 1
ATOM 1386 O O . SER A 1 200 ? -1.157 -3.282 3.782 1.00 90.50 200 SER A O 1
ATOM 1388 N N . VAL A 1 201 ? -2.347 -4.187 5.423 1.00 90.25 201 VAL A N 1
ATOM 1389 C CA . VAL A 1 201 ? -3.485 -4.583 4.595 1.00 90.25 201 VAL A CA 1
ATOM 1390 C C . VAL A 1 201 ? -4.579 -3.523 4.642 1.00 90.25 201 VAL A C 1
ATOM 1392 O O . VAL A 1 201 ? -4.969 -3.030 5.697 1.00 90.25 201 VAL A O 1
ATOM 1395 N N . ARG A 1 202 ? -5.107 -3.174 3.476 1.00 90.00 202 ARG A N 1
ATOM 1396 C CA . ARG A 1 202 ? -6.206 -2.235 3.264 1.00 90.00 202 ARG A CA 1
ATOM 1397 C C . ARG A 1 202 ? -7.388 -3.014 2.741 1.00 90.00 202 ARG A C 1
ATOM 1399 O O . ARG A 1 202 ? -7.286 -3.648 1.698 1.00 90.00 202 ARG A O 1
ATOM 1406 N N . VAL A 1 203 ? -8.497 -2.959 3.455 1.00 86.81 203 VAL A N 1
ATOM 1407 C CA . VAL A 1 203 ? -9.668 -3.772 3.149 1.00 86.81 203 VAL A CA 1
ATOM 1408 C C . VAL A 1 203 ? -10.684 -2.930 2.385 1.00 86.81 203 VAL A C 1
ATOM 1410 O O . VAL A 1 203 ? -11.106 -1.863 2.855 1.00 86.81 203 VAL A O 1
ATOM 1413 N N . LEU A 1 204 ? -11.037 -3.406 1.193 1.00 85.75 204 LEU A N 1
ATOM 1414 C CA . LEU A 1 204 ? -12.082 -2.860 0.332 1.00 85.75 204 LEU A CA 1
ATOM 1415 C C . LEU A 1 204 ? -13.324 -3.732 0.375 1.00 85.75 204 LEU A C 1
ATOM 1417 O O . LEU A 1 204 ? -13.225 -4.950 0.261 1.00 85.75 204 LEU A O 1
ATOM 1421 N N . ASP A 1 205 ? -14.487 -3.090 0.404 1.00 81.69 205 ASP A N 1
ATOM 1422 C CA . ASP A 1 205 ? -15.740 -3.777 0.123 1.00 81.69 205 ASP A CA 1
ATOM 1423 C C . ASP A 1 205 ? -15.731 -4.319 -1.326 1.00 81.69 205 ASP A C 1
ATOM 1425 O O . ASP A 1 205 ? -15.267 -3.612 -2.229 1.00 81.69 205 ASP A O 1
ATOM 1429 N N . PRO A 1 206 ? -16.234 -5.540 -1.590 1.00 84.62 206 PRO A N 1
ATOM 1430 C CA . PRO A 1 206 ? -16.399 -6.071 -2.940 1.00 84.62 206 PRO A CA 1
ATOM 1431 C C . PRO A 1 206 ? -17.115 -5.122 -3.902 1.00 84.62 206 PRO A C 1
ATOM 1433 O O . PRO A 1 206 ? -16.755 -5.076 -5.076 1.00 84.62 206 PRO A O 1
ATOM 1436 N N . ALA A 1 207 ? -18.080 -4.332 -3.418 1.00 83.69 207 ALA A N 1
ATOM 1437 C CA . ALA A 1 207 ? -18.775 -3.340 -4.239 1.00 83.69 207 ALA A CA 1
ATOM 1438 C C . ALA A 1 207 ? -17.875 -2.160 -4.660 1.00 83.69 207 ALA A C 1
ATOM 1440 O O . ALA A 1 207 ? -18.108 -1.532 -5.692 1.00 83.69 207 ALA A O 1
ATOM 1441 N N . ASP A 1 208 ? -16.836 -1.869 -3.875 1.00 83.00 208 ASP A N 1
ATOM 1442 C CA . ASP A 1 208 ? -15.895 -0.770 -4.095 1.00 83.00 208 ASP A CA 1
ATOM 1443 C C . ASP A 1 208 ? -14.634 -1.203 -4.865 1.00 83.00 208 ASP A C 1
ATOM 1445 O O . ASP A 1 208 ? -13.863 -0.343 -5.320 1.00 83.00 208 ASP A O 1
ATOM 1449 N N . ALA A 1 209 ? -14.422 -2.516 -5.011 1.00 82.44 209 ALA A N 1
ATOM 1450 C CA . ALA A 1 209 ? -13.236 -3.111 -5.607 1.00 82.44 209 ALA A CA 1
ATOM 1451 C C . ALA A 1 209 ? -13.134 -2.836 -7.115 1.00 82.44 209 ALA A C 1
ATOM 1453 O O . ALA A 1 209 ? -14.016 -3.167 -7.906 1.00 82.44 209 ALA A O 1
ATOM 1454 N N . VAL A 1 210 ? -11.999 -2.269 -7.529 1.00 79.12 210 VAL A N 1
ATOM 1455 C CA . VAL A 1 210 ? -11.630 -2.135 -8.942 1.00 79.12 210 VAL A CA 1
ATOM 1456 C C . VAL A 1 210 ? -10.671 -3.267 -9.272 1.00 79.12 210 VAL A C 1
ATOM 1458 O O . VAL A 1 210 ? -9.581 -3.334 -8.706 1.00 79.12 210 VAL A O 1
ATOM 1461 N N . ARG A 1 211 ? -11.066 -4.163 -10.182 1.00 81.56 211 ARG A N 1
ATOM 1462 C CA . ARG A 1 211 ? -10.177 -5.243 -10.613 1.00 81.56 211 ARG A CA 1
ATOM 1463 C C . ARG A 1 211 ? -9.014 -4.668 -11.428 1.00 81.56 211 ARG A C 1
ATOM 1465 O O . ARG A 1 211 ? -9.271 -3.933 -12.388 1.00 81.56 211 ARG A O 1
ATOM 1472 N N . PRO A 1 212 ? -7.757 -4.997 -11.088 1.00 85.06 212 PRO A N 1
ATOM 1473 C CA . PRO A 1 212 ? -6.624 -4.635 -11.922 1.00 85.06 212 PRO A CA 1
ATOM 1474 C C . PRO A 1 212 ? -6.791 -5.236 -13.325 1.00 85.06 212 PRO A C 1
ATOM 1476 O O . PRO A 1 212 ? -7.254 -6.367 -13.481 1.00 85.06 212 PRO A O 1
ATOM 1479 N N . GLY A 1 213 ? -6.427 -4.470 -14.356 1.00 85.31 213 GLY A N 1
ATOM 1480 C CA . GLY A 1 213 ? -6.367 -4.991 -15.725 1.00 85.31 213 GLY A CA 1
ATOM 1481 C C . GLY A 1 213 ? -5.299 -6.086 -15.869 1.00 85.31 213 GLY A C 1
ATOM 1482 O O . GLY A 1 213 ? -4.453 -6.235 -14.989 1.00 85.31 213 GLY A O 1
ATOM 1483 N N . PRO A 1 214 ? -5.288 -6.854 -16.971 1.00 89.19 214 PRO A N 1
ATOM 1484 C CA . PRO A 1 214 ? -4.235 -7.839 -17.185 1.00 89.19 214 PRO A CA 1
ATOM 1485 C C . PRO A 1 214 ? -2.866 -7.144 -17.322 1.00 89.19 214 PRO A C 1
ATOM 1487 O O . PRO A 1 214 ? -2.784 -6.083 -17.955 1.00 89.19 214 PRO A O 1
ATOM 1490 N N . PRO A 1 215 ? -1.788 -7.718 -16.755 1.00 91.19 215 PRO A N 1
ATOM 1491 C CA . PRO A 1 215 ? -0.443 -7.225 -17.004 1.00 91.19 215 PRO A CA 1
ATOM 1492 C C . PRO A 1 215 ? -0.074 -7.428 -18.477 1.00 91.19 215 PRO A C 1
ATOM 1494 O O . PRO A 1 215 ? -0.568 -8.330 -19.155 1.00 91.19 215 PRO A O 1
ATOM 1497 N N . GLY A 1 216 ? 0.815 -6.581 -18.974 1.00 91.00 216 GLY A N 1
ATOM 1498 C CA . GLY A 1 216 ? 1.279 -6.623 -20.350 1.00 91.00 216 GLY A CA 1
ATOM 1499 C C . GLY A 1 216 ? 2.647 -5.973 -20.502 1.00 91.00 216 GLY A C 1
ATOM 1500 O O . GLY A 1 216 ? 3.193 -5.434 -19.541 1.00 91.00 216 GLY A O 1
ATOM 1501 N N . PRO A 1 217 ? 3.209 -5.980 -21.717 1.00 85.31 217 PRO A N 1
ATOM 1502 C CA . PRO A 1 217 ? 4.542 -5.446 -21.951 1.00 85.31 217 PRO A CA 1
ATOM 1503 C C . PRO A 1 217 ? 4.636 -3.966 -21.519 1.00 85.31 217 PRO A C 1
ATOM 1505 O O . PRO A 1 217 ? 5.552 -3.595 -20.789 1.00 85.31 217 PRO A O 1
ATOM 1508 N N . ASP A 1 218 ? 3.669 -3.124 -21.882 1.00 90.62 218 ASP A N 1
ATOM 1509 C CA . ASP A 1 218 ? 3.644 -1.708 -21.474 1.00 90.62 218 ASP A CA 1
ATOM 1510 C C . ASP A 1 218 ? 3.032 -1.471 -20.085 1.00 90.62 218 ASP A C 1
ATOM 1512 O O . ASP A 1 218 ? 2.944 -0.333 -19.625 1.00 90.62 218 ASP A O 1
ATOM 1516 N N . ARG A 1 219 ? 2.592 -2.537 -19.409 1.00 92.75 219 ARG A N 1
ATOM 1517 C CA . ARG A 1 219 ? 1.948 -2.481 -18.093 1.00 92.75 219 ARG A CA 1
ATOM 1518 C C . ARG A 1 219 ? 2.406 -3.654 -17.226 1.00 92.75 219 ARG A C 1
ATOM 1520 O O . ARG A 1 219 ? 1.641 -4.605 -17.050 1.00 92.75 219 ARG A O 1
ATOM 1527 N N . PRO A 1 220 ? 3.641 -3.614 -16.698 1.00 95.19 220 PRO A N 1
ATOM 1528 C CA . PRO A 1 220 ? 4.126 -4.673 -15.829 1.00 95.19 220 PRO A CA 1
ATOM 1529 C C . PRO A 1 220 ? 3.221 -4.846 -14.609 1.00 95.19 220 PRO A C 1
ATOM 1531 O O . PRO A 1 220 ? 2.627 -3.874 -14.129 1.00 95.19 220 PRO A O 1
ATOM 1534 N N . ARG A 1 221 ? 3.133 -6.064 -14.072 1.00 94.44 221 ARG A N 1
ATOM 1535 C CA . ARG A 1 221 ? 2.209 -6.384 -12.970 1.00 94.44 221 ARG A CA 1
ATOM 1536 C C . ARG A 1 221 ? 2.369 -5.466 -11.758 1.00 94.44 221 ARG A C 1
ATOM 1538 O O . ARG A 1 221 ? 1.358 -5.022 -11.217 1.00 94.44 221 ARG A O 1
ATOM 1545 N N . ALA A 1 222 ? 3.601 -5.131 -11.361 1.00 93.88 222 ALA A N 1
ATOM 1546 C CA . ALA A 1 222 ? 3.839 -4.213 -10.244 1.00 93.88 222 ALA A CA 1
ATOM 1547 C C . ALA A 1 222 ? 3.210 -2.829 -10.478 1.00 93.88 222 ALA A C 1
ATOM 1549 O O . ALA A 1 222 ? 2.633 -2.254 -9.556 1.00 93.88 222 ALA A O 1
ATOM 1550 N N . LEU A 1 223 ? 3.259 -2.311 -11.713 1.00 94.38 223 LEU A N 1
ATOM 1551 C CA . LEU A 1 223 ? 2.640 -1.030 -12.054 1.00 94.38 223 LEU A CA 1
ATOM 1552 C C . LEU A 1 223 ? 1.115 -1.118 -11.960 1.00 94.38 223 LEU A C 1
ATOM 1554 O O . LEU A 1 223 ? 0.494 -0.270 -11.327 1.00 94.38 223 LEU A O 1
ATOM 1558 N N . VAL A 1 224 ? 0.527 -2.164 -12.543 1.00 94.81 224 VAL A N 1
ATOM 1559 C CA . VAL A 1 224 ? -0.927 -2.376 -12.540 1.00 94.81 224 VAL A CA 1
ATOM 1560 C C . VAL A 1 224 ? -1.473 -2.485 -11.115 1.00 94.81 224 VAL A C 1
ATOM 1562 O O . VAL A 1 224 ? -2.476 -1.853 -10.787 1.00 94.81 224 VAL A O 1
ATOM 1565 N N . LEU A 1 225 ? -0.811 -3.263 -10.254 1.00 94.12 225 LEU A N 1
ATOM 1566 C CA . LEU A 1 225 ? -1.224 -3.436 -8.860 1.00 94.12 225 LEU A CA 1
ATOM 1567 C C . LEU A 1 225 ? -1.080 -2.143 -8.049 1.00 94.12 225 LEU A C 1
ATOM 1569 O O . LEU A 1 225 ? -1.918 -1.876 -7.184 1.00 94.12 225 LEU A O 1
ATOM 1573 N N . ARG A 1 226 ? -0.056 -1.330 -8.331 1.00 93.38 226 ARG A N 1
ATOM 1574 C CA . ARG A 1 226 ? 0.128 -0.021 -7.694 1.00 93.38 226 ARG A CA 1
ATOM 1575 C C . ARG A 1 226 ? -0.963 0.961 -8.100 1.00 93.38 226 ARG A C 1
ATOM 1577 O O . ARG A 1 226 ? -1.585 1.560 -7.229 1.00 93.38 226 ARG A O 1
ATOM 1584 N N . GLU A 1 227 ? -1.245 1.070 -9.397 1.00 92.38 227 GLU A N 1
ATOM 1585 C CA . GLU A 1 227 ? -2.325 1.913 -9.927 1.00 92.38 227 GLU A CA 1
ATOM 1586 C C . GLU A 1 227 ? -3.690 1.509 -9.348 1.00 92.38 227 GLU A C 1
ATOM 1588 O O . GLU A 1 227 ? -4.476 2.368 -8.950 1.00 92.38 227 GLU A O 1
ATOM 1593 N N . ALA A 1 228 ? -3.960 0.204 -9.236 1.00 92.00 228 ALA A N 1
ATOM 1594 C CA . ALA A 1 228 ? -5.190 -0.300 -8.629 1.00 92.00 228 ALA A CA 1
ATOM 1595 C C . ALA A 1 228 ? -5.294 0.060 -7.135 1.00 92.00 228 ALA A C 1
ATOM 1597 O O . ALA A 1 228 ? -6.341 0.533 -6.686 1.00 92.00 228 ALA A O 1
ATOM 1598 N N . ALA A 1 229 ? -4.205 -0.084 -6.370 1.00 91.69 229 ALA A N 1
ATOM 1599 C CA . ALA A 1 229 ? -4.162 0.318 -4.961 1.00 91.69 229 ALA A CA 1
ATOM 1600 C C . ALA A 1 229 ? -4.366 1.833 -4.773 1.00 91.69 229 ALA A C 1
ATOM 1602 O O . ALA A 1 229 ? -5.057 2.265 -3.846 1.00 91.69 229 ALA A O 1
ATOM 1603 N N . GLU A 1 230 ? -3.784 2.653 -5.652 1.00 90.94 230 GLU A N 1
ATOM 1604 C CA . GLU A 1 230 ? -3.966 4.107 -5.656 1.00 90.94 230 GLU A CA 1
ATOM 1605 C C . GLU A 1 230 ? -5.411 4.495 -5.988 1.00 90.94 230 GLU A C 1
ATOM 1607 O O . GLU A 1 230 ? -6.017 5.277 -5.250 1.00 90.94 230 GLU A O 1
ATOM 1612 N N . ALA A 1 231 ? -6.003 3.900 -7.027 1.00 89.88 231 ALA A N 1
ATOM 1613 C CA . ALA A 1 231 ? -7.388 4.152 -7.426 1.00 89.88 231 ALA A CA 1
ATOM 1614 C C . ALA A 1 231 ? -8.395 3.751 -6.336 1.00 89.88 231 ALA A C 1
ATOM 1616 O O . ALA A 1 231 ? -9.382 4.448 -6.094 1.00 89.88 231 ALA A O 1
ATOM 1617 N N . ALA A 1 232 ? -8.122 2.656 -5.629 1.00 89.31 232 ALA A N 1
ATOM 1618 C CA . ALA A 1 232 ? -8.949 2.189 -4.528 1.00 89.31 232 ALA A CA 1
ATOM 1619 C C . ALA A 1 232 ? -8.760 2.988 -3.229 1.00 89.31 232 ALA A C 1
ATOM 1621 O O . ALA A 1 232 ? -9.537 2.844 -2.283 1.00 89.31 232 ALA A O 1
ATOM 1622 N N . SER A 1 233 ? -7.725 3.827 -3.151 1.00 87.44 233 SER A N 1
ATOM 1623 C CA . SER A 1 233 ? -7.202 4.319 -1.881 1.00 87.44 233 SER A CA 1
ATOM 1624 C C . SER A 1 233 ? -8.224 5.064 -1.021 1.00 87.44 233 SER A C 1
ATOM 1626 O O . SER A 1 233 ? -8.243 4.865 0.197 1.00 87.44 233 SER A O 1
ATOM 1628 N N . ALA A 1 234 ? -9.077 5.870 -1.657 1.00 85.31 234 ALA A N 1
ATOM 1629 C CA . ALA A 1 234 ? -10.116 6.671 -1.021 1.00 85.31 234 ALA A CA 1
ATOM 1630 C C . ALA A 1 234 ? -11.320 5.846 -0.538 1.00 85.31 234 ALA A C 1
ATOM 1632 O O . ALA A 1 234 ? -12.061 6.318 0.316 1.00 85.31 234 ALA A O 1
ATOM 1633 N N . ARG A 1 235 ? -11.500 4.621 -1.052 1.00 87.06 235 ARG A N 1
ATOM 1634 C CA . ARG A 1 235 ? -12.623 3.719 -0.731 1.00 87.06 235 ARG A CA 1
ATOM 1635 C C . ARG A 1 235 ? -12.301 2.716 0.373 1.00 87.06 235 ARG A C 1
ATOM 1637 O O . ARG A 1 235 ? -13.158 1.958 0.808 1.00 87.06 235 ARG A O 1
ATOM 1644 N N . VAL A 1 236 ? -11.056 2.703 0.838 1.00 84.06 236 VAL A N 1
ATOM 1645 C CA . VAL A 1 236 ? -10.602 1.784 1.883 1.00 84.06 236 VAL A CA 1
ATOM 1646 C C . VAL A 1 236 ? -11.339 2.082 3.180 1.00 84.06 236 VAL A C 1
ATOM 1648 O O . VAL A 1 236 ? -11.229 3.185 3.722 1.00 84.06 236 VAL A O 1
ATOM 1651 N N . ARG A 1 237 ? -12.070 1.085 3.683 1.00 77.38 237 ARG A N 1
ATOM 1652 C CA . ARG A 1 237 ? -12.876 1.192 4.907 1.00 77.38 237 ARG A CA 1
ATOM 1653 C C . ARG A 1 237 ? -12.108 0.778 6.146 1.00 77.38 237 ARG A C 1
ATOM 1655 O O . ARG A 1 237 ? -12.211 1.450 7.169 1.00 77.38 237 ARG A O 1
ATOM 1662 N N . HIS A 1 238 ? -11.291 -0.265 6.025 1.00 81.25 238 HIS A N 1
ATOM 1663 C CA . HIS A 1 238 ? -10.498 -0.792 7.130 1.00 81.25 238 HIS A CA 1
ATOM 1664 C C . HIS A 1 238 ? -9.030 -0.928 6.744 1.00 81.25 238 HIS A C 1
ATOM 1666 O O . HIS A 1 238 ? -8.669 -1.032 5.570 1.00 81.25 238 HIS A O 1
ATOM 1672 N N . ARG A 1 239 ? -8.174 -0.914 7.756 1.00 85.81 239 ARG A N 1
ATOM 1673 C CA . ARG A 1 239 ? -6.747 -1.194 7.648 1.00 85.81 239 ARG A CA 1
ATOM 1674 C C . ARG A 1 239 ? -6.366 -2.191 8.721 1.00 85.81 239 ARG A C 1
ATOM 1676 O O . ARG A 1 239 ? -6.976 -2.199 9.778 1.00 85.81 239 ARG A O 1
ATOM 1683 N N . THR A 1 240 ? -5.365 -3.004 8.473 1.00 85.50 240 THR A N 1
ATOM 1684 C CA . THR A 1 240 ? -4.783 -3.870 9.489 1.00 85.50 240 THR A CA 1
ATOM 1685 C C . THR A 1 240 ? -3.309 -4.053 9.205 1.00 85.50 240 THR A C 1
ATOM 1687 O O . THR A 1 240 ? -2.880 -3.906 8.064 1.00 85.50 240 THR A O 1
ATOM 1690 N N . THR A 1 241 ? -2.537 -4.327 10.242 1.00 87.56 241 THR A N 1
ATOM 1691 C CA . THR A 1 241 ? -1.127 -4.665 10.110 1.00 87.56 241 THR A CA 1
ATOM 1692 C C . THR A 1 241 ? -0.929 -6.040 10.712 1.00 87.56 241 THR A C 1
ATOM 1694 O O . THR A 1 241 ? -1.433 -6.308 11.799 1.00 87.56 241 THR A O 1
ATOM 1697 N N . VAL A 1 242 ? -0.214 -6.897 9.992 1.00 88.38 242 VAL A N 1
ATOM 1698 C CA . VAL A 1 242 ? 0.187 -8.227 10.450 1.00 88.38 242 VAL A CA 1
ATOM 1699 C C . VAL A 1 242 ? 1.688 -8.334 10.338 1.00 88.38 242 VAL A C 1
ATOM 1701 O O . VAL A 1 242 ? 2.257 -7.959 9.311 1.00 88.38 242 VAL A O 1
ATOM 1704 N N . ARG A 1 243 ? 2.331 -8.885 11.361 1.00 89.44 243 ARG A N 1
ATOM 1705 C CA . ARG A 1 243 ? 3.759 -9.171 11.346 1.00 89.44 243 ARG A CA 1
ATOM 1706 C C . ARG A 1 243 ? 4.004 -10.634 11.660 1.00 89.44 243 ARG A C 1
ATOM 1708 O O . ARG A 1 243 ? 3.641 -11.114 12.733 1.00 89.44 243 ARG A O 1
ATOM 1715 N N . ALA A 1 244 ? 4.683 -11.328 10.759 1.00 90.75 244 ALA A N 1
ATOM 1716 C CA . ALA A 1 244 ? 4.984 -12.745 10.904 1.00 90.75 244 ALA A CA 1
ATOM 1717 C C . ALA A 1 244 ? 6.426 -13.066 10.503 1.00 90.75 244 ALA A C 1
ATOM 1719 O O . ALA A 1 244 ? 7.052 -12.345 9.731 1.00 90.75 244 ALA A O 1
ATOM 1720 N N . THR A 1 245 ? 6.942 -14.172 11.020 1.00 91.88 245 THR A N 1
ATOM 1721 C CA . THR A 1 245 ? 8.117 -14.875 10.493 1.00 91.88 245 THR A CA 1
ATOM 1722 C C . THR A 1 245 ? 7.685 -16.254 10.006 1.00 91.88 245 THR A C 1
ATOM 1724 O O . THR A 1 245 ? 6.526 -16.652 10.155 1.00 91.88 245 THR A O 1
ATOM 1727 N N . ARG A 1 246 ? 8.619 -17.034 9.450 1.00 91.12 246 ARG A N 1
ATOM 1728 C CA . ARG A 1 246 ? 8.335 -18.416 9.031 1.00 91.12 246 ARG A CA 1
ATOM 1729 C C . ARG A 1 246 ? 7.848 -19.325 10.171 1.00 91.12 246 ARG A C 1
ATOM 1731 O O . ARG A 1 246 ? 7.214 -20.348 9.899 1.00 91.12 246 ARG A O 1
ATOM 1738 N N . TYR A 1 247 ? 8.132 -18.952 11.423 1.00 91.38 247 TYR A N 1
ATOM 1739 C CA . TYR A 1 247 ? 7.776 -19.712 12.625 1.00 91.38 247 TYR A CA 1
ATOM 1740 C C . TYR A 1 247 ? 6.411 -19.348 13.206 1.00 91.38 247 TYR A C 1
ATOM 1742 O O . TYR A 1 247 ? 5.868 -20.123 13.991 1.00 91.38 247 TYR A O 1
ATOM 1750 N N . GLY A 1 248 ? 5.845 -18.200 12.836 1.00 91.12 248 GLY A N 1
ATOM 1751 C CA . GLY A 1 248 ? 4.555 -17.773 13.357 1.00 91.12 248 GLY A CA 1
ATOM 1752 C C . GLY A 1 248 ? 4.346 -16.267 13.333 1.00 91.12 248 GLY A C 1
ATOM 1753 O O . GLY A 1 248 ? 5.151 -15.494 12.813 1.00 91.12 248 GLY A O 1
ATOM 1754 N N . VAL A 1 249 ? 3.221 -15.863 13.910 1.00 89.88 249 VAL A N 1
ATOM 1755 C CA . VAL A 1 249 ? 2.806 -14.466 14.030 1.00 89.88 249 VAL A CA 1
ATOM 1756 C C . VAL A 1 249 ? 3.512 -13.829 15.227 1.00 89.88 249 VAL A C 1
ATOM 1758 O O . VAL A 1 249 ? 3.446 -14.351 16.338 1.00 89.88 249 VAL A O 1
ATOM 1761 N N . HIS A 1 250 ? 4.178 -12.698 15.001 1.00 85.19 250 HIS A N 1
ATOM 1762 C CA . HIS A 1 250 ? 4.747 -11.859 16.059 1.00 85.19 250 HIS A CA 1
ATOM 1763 C C . HIS A 1 250 ? 3.764 -10.781 16.510 1.00 85.19 250 HIS A C 1
ATOM 1765 O O . HIS A 1 250 ? 3.668 -10.492 17.698 1.00 85.19 250 HIS A O 1
ATOM 1771 N N . GLU A 1 251 ? 3.038 -10.200 15.556 1.00 83.94 251 GLU A N 1
ATOM 1772 C CA . GLU A 1 251 ? 2.004 -9.199 15.794 1.00 83.94 251 GLU A CA 1
ATOM 1773 C C . GLU A 1 251 ? 0.793 -9.558 14.938 1.00 83.94 251 GLU A C 1
ATOM 1775 O O . GLU A 1 251 ? 0.873 -9.570 13.706 1.00 83.94 251 GLU A O 1
ATOM 1780 N N . GLY A 1 252 ? -0.301 -9.924 15.604 1.00 80.44 252 GLY A N 1
ATOM 1781 C CA . GLY A 1 252 ? -1.522 -10.355 14.934 1.00 80.44 252 GLY A CA 1
ATOM 1782 C C . GLY A 1 252 ? -2.276 -9.200 14.294 1.00 80.44 252 GLY A C 1
ATOM 1783 O O . GLY A 1 252 ? -2.179 -8.048 14.722 1.00 80.44 252 GLY A O 1
ATOM 1784 N N . ALA A 1 253 ? -3.069 -9.537 13.286 1.00 80.38 253 ALA A N 1
ATOM 1785 C CA . ALA A 1 253 ? -3.932 -8.611 12.587 1.00 80.38 253 ALA A CA 1
ATOM 1786 C C . ALA A 1 253 ? -4.868 -7.885 13.565 1.00 80.38 253 ALA A C 1
ATOM 1788 O O . ALA A 1 253 ? -5.699 -8.491 14.243 1.00 80.38 253 ALA A O 1
ATOM 1789 N N . THR A 1 254 ? -4.781 -6.556 13.598 1.00 72.00 254 THR A N 1
ATOM 1790 C CA . THR A 1 254 ? -5.725 -5.694 14.326 1.00 72.00 254 THR A CA 1
ATOM 1791 C C . THR A 1 254 ? -6.517 -4.827 13.357 1.00 72.00 254 THR A C 1
ATOM 1793 O O . THR A 1 254 ? -5.956 -4.262 12.421 1.00 72.00 254 THR A O 1
ATOM 1796 N N . LEU A 1 255 ? -7.837 -4.725 13.537 1.00 70.38 255 LEU A N 1
ATOM 1797 C CA . LEU A 1 255 ? -8.677 -3.915 12.655 1.00 70.38 255 LEU A CA 1
ATOM 1798 C C . LEU A 1 255 ? -8.603 -2.436 13.070 1.00 70.38 255 LEU A C 1
ATOM 1800 O O . LEU A 1 255 ? -8.992 -2.054 14.175 1.00 70.38 255 LEU A O 1
ATOM 1804 N N . GLY A 1 256 ? -8.123 -1.605 12.157 1.00 71.88 256 GLY A N 1
ATOM 1805 C CA . GLY A 1 256 ? -8.103 -0.151 12.218 1.00 71.88 256 GLY A CA 1
ATOM 1806 C C . GLY A 1 256 ? -8.897 0.473 11.070 1.00 71.88 256 GLY A C 1
ATOM 1807 O O . GLY A 1 256 ? -9.432 -0.204 10.190 1.00 71.88 256 GLY A O 1
ATOM 1808 N N . PHE A 1 257 ? -8.980 1.799 11.069 1.00 70.50 257 PHE A N 1
ATOM 1809 C CA . PHE A 1 257 ? -9.778 2.541 10.099 1.00 70.50 257 PHE A CA 1
ATOM 1810 C C . PHE A 1 257 ? -9.051 2.848 8.796 1.00 70.50 257 PHE A C 1
ATOM 1812 O O . PHE A 1 257 ? -7.897 3.281 8.774 1.00 70.50 257 PHE A O 1
ATOM 1819 N N . GLY A 1 258 ? -9.795 2.723 7.706 1.00 70.56 258 GLY A N 1
ATOM 1820 C CA . GLY A 1 258 ? -9.478 3.325 6.426 1.00 70.56 258 GLY A CA 1
ATOM 1821 C C . GLY A 1 258 ? -10.092 4.724 6.261 1.00 70.56 258 GLY A C 1
ATOM 1822 O O . GLY A 1 258 ? -10.942 5.137 7.051 1.00 70.56 258 GLY A O 1
ATOM 1823 N N . PRO A 1 259 ? -9.667 5.474 5.230 1.00 71.25 259 PRO A N 1
ATOM 1824 C CA . PRO A 1 259 ? -10.151 6.825 4.949 1.00 71.25 259 PRO A CA 1
ATOM 1825 C C . PRO A 1 259 ? -11.667 6.913 4.708 1.00 71.25 259 PRO A C 1
ATOM 1827 O O . PRO A 1 259 ? -12.270 7.899 5.123 1.00 71.25 259 PRO A O 1
ATOM 1830 N N . ALA A 1 260 ? -12.289 5.899 4.096 1.00 69.25 260 ALA A N 1
ATOM 1831 C CA . ALA A 1 260 ? -13.727 5.893 3.813 1.00 69.25 260 ALA A CA 1
ATOM 1832 C C . ALA A 1 260 ? -14.588 5.659 5.063 1.00 69.25 260 ALA A C 1
ATOM 1834 O O . ALA A 1 260 ? -15.705 6.153 5.143 1.00 69.25 260 ALA A O 1
ATOM 1835 N N . GLY A 1 261 ? -14.072 4.922 6.053 1.00 63.28 261 GLY A N 1
ATOM 1836 C CA . GLY A 1 261 ? -14.802 4.601 7.286 1.00 63.28 261 GLY A CA 1
ATOM 1837 C C . GLY A 1 261 ? -14.759 5.706 8.344 1.00 63.28 261 GLY A C 1
ATOM 1838 O O . GLY A 1 261 ? -15.256 5.510 9.447 1.00 63.28 261 GLY A O 1
ATOM 1839 N N . ALA A 1 262 ? -14.117 6.841 8.048 1.00 63.97 262 ALA A N 1
ATOM 1840 C CA . ALA A 1 262 ? -13.779 7.857 9.040 1.00 63.97 262 ALA A CA 1
ATOM 1841 C C . ALA A 1 262 ? -14.687 9.104 9.031 1.00 63.97 262 ALA A C 1
ATOM 1843 O O . ALA A 1 262 ? -14.359 10.110 9.672 1.00 63.97 262 ALA A O 1
ATOM 1844 N N . THR A 1 263 ? -15.808 9.080 8.309 1.00 65.50 263 THR A N 1
ATOM 1845 C CA . THR A 1 263 ? -16.708 10.233 8.167 1.00 65.50 263 THR A CA 1
ATOM 1846 C C . THR A 1 263 ? -17.676 10.356 9.345 1.00 65.50 263 THR A C 1
ATOM 1848 O O . THR A 1 263 ? -18.442 9.448 9.621 1.00 65.50 263 THR A O 1
ATOM 1851 N N . GLY A 1 264 ? -17.674 11.506 10.028 1.00 70.75 264 GLY A N 1
ATOM 1852 C CA . GLY A 1 264 ? -18.682 11.861 11.043 1.00 70.75 264 GLY A CA 1
ATOM 1853 C C . GLY A 1 264 ? -18.285 11.559 12.491 1.00 70.75 264 GLY A C 1
ATOM 1854 O O . GLY A 1 264 ? -18.426 12.429 13.357 1.00 70.75 264 GLY A O 1
ATOM 1855 N N . TYR A 1 265 ? -17.691 10.396 12.764 1.00 78.75 265 TYR A N 1
ATOM 1856 C CA . TYR A 1 265 ? -17.414 9.993 14.148 1.00 78.75 265 TYR A CA 1
ATOM 1857 C C . TYR A 1 265 ? -16.401 10.867 14.890 1.00 78.75 265 TYR A C 1
ATOM 1859 O O . TYR A 1 265 ? -16.518 11.010 16.100 1.00 78.75 265 TYR A O 1
ATOM 1867 N N . ARG A 1 266 ? -15.425 11.485 14.205 1.00 81.88 266 ARG A N 1
ATOM 1868 C CA . ARG A 1 266 ? -14.443 12.367 14.866 1.00 81.88 266 ARG A CA 1
ATOM 1869 C C . ARG A 1 266 ? -15.142 13.513 15.588 1.00 81.88 266 ARG A C 1
ATOM 1871 O O . ARG A 1 266 ? -14.920 13.711 16.777 1.00 81.88 266 ARG A O 1
ATOM 1878 N N . ALA A 1 267 ? -16.003 14.230 14.870 1.00 83.75 267 ALA A N 1
ATOM 1879 C CA . ALA A 1 267 ? -16.747 15.345 15.436 1.00 83.75 267 ALA A CA 1
ATOM 1880 C C . ALA A 1 267 ? -17.712 14.862 16.530 1.00 83.75 267 ALA A C 1
ATOM 1882 O O . ALA A 1 267 ? -17.865 15.527 17.550 1.00 83.75 267 ALA A O 1
ATOM 1883 N N . ALA A 1 268 ? -18.341 13.695 16.353 1.00 86.75 268 ALA A N 1
ATOM 1884 C CA . ALA A 1 268 ? -19.189 13.098 17.383 1.00 86.75 268 ALA A CA 1
ATOM 1885 C C . ALA A 1 268 ? -18.406 12.721 18.654 1.00 86.75 268 ALA A C 1
ATOM 1887 O O . ALA A 1 268 ? -18.842 13.068 19.750 1.00 86.75 268 ALA A O 1
ATOM 1888 N N . ALA A 1 269 ? -17.232 12.101 18.520 1.00 86.31 269 ALA A N 1
ATOM 1889 C CA . ALA A 1 269 ? -16.369 11.725 19.632 1.00 86.31 269 ALA A CA 1
ATOM 1890 C C . ALA A 1 269 ? -15.841 12.952 20.383 1.00 86.31 269 ALA A C 1
ATOM 1892 O O . ALA A 1 269 ? -15.935 13.008 21.606 1.00 86.31 269 ALA A O 1
ATOM 1893 N N . GLU A 1 270 ? -15.349 13.966 19.662 1.00 86.44 270 GLU A N 1
ATOM 1894 C CA . GLU A 1 270 ? -14.898 15.234 20.250 1.00 86.44 270 GLU A CA 1
ATOM 1895 C C . GLU A 1 270 ? -16.047 15.936 20.999 1.00 86.44 270 GLU A C 1
ATOM 1897 O O . GLU A 1 270 ? -15.863 16.375 22.137 1.00 86.44 270 GLU A O 1
ATOM 1902 N N . ARG A 1 271 ? -17.260 15.975 20.422 1.00 87.31 271 ARG A N 1
ATOM 1903 C CA . ARG A 1 271 ? -18.453 16.536 21.087 1.00 87.31 271 ARG A CA 1
ATOM 1904 C C . ARG A 1 271 ? -18.841 15.764 22.346 1.00 87.31 271 ARG A C 1
ATOM 1906 O O . ARG A 1 271 ? -19.138 16.393 23.361 1.00 87.31 271 ARG A O 1
ATOM 1913 N N . ALA A 1 272 ? -18.841 14.435 22.296 1.00 88.38 272 ALA A N 1
ATOM 1914 C CA . ALA A 1 272 ? -19.198 13.600 23.439 1.00 88.38 272 ALA A CA 1
ATOM 1915 C C . ALA A 1 272 ? -18.157 13.684 24.560 1.00 88.38 272 ALA A C 1
ATOM 1917 O O . ALA A 1 272 ? -18.531 13.835 25.721 1.00 88.38 272 ALA A O 1
ATOM 1918 N N . ALA A 1 273 ? -16.864 13.703 24.228 1.00 88.50 273 ALA A N 1
ATOM 1919 C CA . ALA A 1 273 ? -15.805 13.957 25.200 1.00 88.50 273 ALA A CA 1
ATOM 1920 C C . ALA A 1 273 ? -15.959 15.341 25.848 1.00 88.50 273 ALA A C 1
ATOM 1922 O O . ALA A 1 273 ? -15.926 15.456 27.071 1.00 88.50 273 ALA A O 1
ATOM 1923 N N . ALA A 1 274 ? -16.210 16.389 25.057 1.00 86.94 274 ALA A N 1
ATOM 1924 C CA . ALA A 1 274 ? -16.440 17.734 25.580 1.00 86.94 274 ALA A CA 1
ATOM 1925 C C . ALA A 1 274 ? -17.694 17.827 26.470 1.00 86.94 274 ALA A C 1
ATOM 1927 O O . ALA A 1 274 ? -17.720 18.598 27.429 1.00 86.94 274 ALA A O 1
ATOM 1928 N N . ALA A 1 275 ? -18.759 17.086 26.151 1.00 86.81 275 ALA A N 1
ATOM 1929 C CA . ALA A 1 275 ? -19.954 17.001 26.990 1.00 86.81 275 ALA A CA 1
ATOM 1930 C C . ALA A 1 275 ? -19.664 16.277 28.313 1.00 86.81 275 ALA A C 1
ATOM 1932 O O . ALA A 1 275 ? -20.035 16.780 29.371 1.00 86.81 275 ALA A O 1
ATOM 1933 N N . HIS A 1 276 ? -18.941 15.158 28.258 1.00 88.19 276 HIS A N 1
ATOM 1934 C CA . HIS A 1 276 ? -18.547 14.386 29.433 1.00 88.19 276 HIS A CA 1
ATOM 1935 C C . HIS A 1 276 ? -17.667 15.198 30.383 1.00 88.19 276 HIS A C 1
ATOM 1937 O O . HIS A 1 276 ? -17.992 15.302 31.559 1.00 88.19 276 HIS A O 1
ATOM 1943 N N . LEU A 1 277 ? -16.624 15.861 29.872 1.00 86.94 277 LEU A N 1
ATOM 1944 C CA . LEU A 1 277 ? -15.726 16.689 30.687 1.00 86.94 277 LEU A CA 1
ATOM 1945 C C . LEU A 1 277 ? -16.475 17.811 31.420 1.00 86.94 277 LEU A C 1
ATOM 1947 O O . LEU A 1 277 ? -16.208 18.060 32.597 1.00 86.94 277 LEU A O 1
ATOM 1951 N N . ARG A 1 278 ? -17.452 18.443 30.749 1.00 86.19 278 ARG A N 1
ATOM 1952 C CA . ARG A 1 278 ? -18.337 19.447 31.363 1.00 86.19 278 ARG A CA 1
ATOM 1953 C C . ARG A 1 278 ? -19.202 18.844 32.468 1.00 86.19 278 ARG A C 1
ATOM 1955 O O . ARG A 1 278 ? -19.304 19.439 33.534 1.00 86.19 278 ARG A O 1
ATOM 1962 N N . ALA A 1 279 ? -19.795 17.676 32.228 1.00 86.88 279 ALA A N 1
ATOM 1963 C CA . ALA A 1 279 ? -20.644 16.998 33.206 1.00 86.88 279 ALA A CA 1
ATOM 1964 C C . ALA A 1 279 ? -19.862 16.533 34.446 1.00 86.88 279 ALA A C 1
ATOM 1966 O O . ALA A 1 279 ? -20.374 16.609 35.557 1.00 86.88 279 ALA A O 1
ATOM 1967 N N . THR A 1 280 ? -18.609 16.105 34.277 1.00 85.44 280 THR A N 1
ATOM 1968 C CA . THR A 1 280 ? -17.742 15.645 35.375 1.00 85.44 280 THR A CA 1
ATOM 1969 C C . THR A 1 280 ? -16.980 16.776 36.070 1.00 85.44 280 THR A C 1
ATOM 1971 O O . THR A 1 280 ? -16.124 16.506 36.908 1.00 85.44 280 THR A O 1
ATOM 1974 N N . GLY A 1 281 ? -17.227 18.038 35.700 1.00 84.31 281 GLY A N 1
ATOM 1975 C CA . GLY A 1 281 ? -16.558 19.199 36.292 1.00 84.31 281 GLY A CA 1
ATOM 1976 C C . GLY A 1 281 ? -15.046 19.240 36.051 1.00 84.31 281 GLY A C 1
ATOM 1977 O O . GLY A 1 281 ? -14.331 19.889 36.809 1.00 84.31 281 GLY A O 1
ATOM 1978 N N . VAL A 1 282 ? -14.543 18.550 35.020 1.00 79.62 282 VAL A N 1
ATOM 1979 C CA . VAL A 1 282 ? -13.119 18.572 34.672 1.00 79.62 282 VAL A CA 1
ATOM 1980 C C . VAL A 1 282 ? -12.870 19.846 33.868 1.00 79.62 282 VAL A C 1
ATOM 1982 O O . VAL A 1 282 ? -13.349 19.947 32.734 1.00 79.62 282 VAL A O 1
ATOM 1985 N N . PRO A 1 283 ? -12.137 20.834 34.409 1.00 69.19 283 PRO A N 1
ATOM 1986 C CA . PRO A 1 283 ? -11.843 22.037 33.655 1.00 69.19 283 PRO A CA 1
ATOM 1987 C C . PRO A 1 283 ? -10.907 21.641 32.508 1.00 69.19 283 PRO A C 1
ATOM 1989 O O . PRO A 1 283 ? -9.849 21.065 32.739 1.00 69.19 283 PRO A O 1
ATOM 1992 N N . ALA A 1 284 ? -11.306 21.888 31.263 1.00 64.75 284 ALA A N 1
ATOM 1993 C CA . ALA A 1 284 ? -10.463 21.680 30.090 1.00 64.75 284 ALA A CA 1
ATOM 1994 C C . ALA A 1 284 ? -9.943 23.049 29.641 1.00 64.75 284 ALA A C 1
ATOM 1996 O O . ALA A 1 284 ? -10.735 23.927 29.307 1.00 64.75 284 ALA A O 1
ATOM 1997 N N . ALA A 1 285 ? -8.622 23.253 29.677 1.00 52.44 285 ALA A N 1
ATOM 1998 C CA . ALA A 1 285 ? -8.020 24.556 29.373 1.00 52.44 285 ALA A CA 1
ATOM 1999 C C . ALA A 1 285 ? -7.990 24.876 27.871 1.00 52.44 285 ALA A C 1
ATOM 2001 O O . ALA A 1 285 ? -7.769 26.023 27.504 1.00 52.44 285 ALA A O 1
ATOM 2002 N N . ASN A 1 286 ? -8.212 23.876 27.012 1.00 58.06 286 ASN A N 1
ATOM 2003 C CA . ASN A 1 286 ? -8.211 23.996 25.557 1.00 58.06 286 ASN A CA 1
ATOM 2004 C C . ASN A 1 286 ? -9.297 23.099 24.952 1.00 58.06 286 ASN A C 1
ATOM 2006 O O . ASN A 1 286 ? -9.648 22.073 25.542 1.00 58.06 286 ASN A O 1
ATOM 2010 N N . SER A 1 287 ? -9.795 23.468 23.766 1.00 57.22 287 SER A N 1
ATOM 2011 C CA . SER A 1 287 ? -10.709 22.645 22.967 1.00 57.22 287 SER A CA 1
ATOM 2012 C C . SER A 1 287 ? -10.160 21.215 22.867 1.00 57.22 287 SER A C 1
ATOM 2014 O O . SER A 1 287 ? -9.048 21.055 22.355 1.00 57.22 287 SER A O 1
ATOM 2016 N N . PRO A 1 288 ? -10.871 20.185 23.369 1.00 59.03 288 PRO A N 1
ATOM 2017 C CA . PRO A 1 288 ? -10.413 18.806 23.270 1.00 59.03 288 PRO A CA 1
ATOM 2018 C C . PRO A 1 288 ? -10.168 18.483 21.798 1.00 59.03 288 PRO A C 1
ATOM 2020 O O . PRO A 1 288 ? -11.052 18.653 20.959 1.00 59.03 288 PRO A O 1
ATOM 2023 N N . ALA A 1 289 ? -8.945 18.074 21.487 1.00 58.69 289 ALA A N 1
ATOM 2024 C CA . ALA A 1 289 ? -8.526 17.763 20.135 1.00 58.69 289 ALA A CA 1
ATOM 2025 C C . ALA A 1 289 ? -8.282 16.263 20.061 1.00 58.69 289 ALA A C 1
ATOM 2027 O O . ALA A 1 289 ? -7.535 15.702 20.862 1.00 58.69 289 ALA A O 1
ATOM 2028 N N . LEU A 1 290 ? -8.911 15.588 19.103 1.00 53.47 290 LEU A N 1
ATOM 2029 C CA . LEU A 1 290 ? -8.663 14.172 18.888 1.00 53.47 290 LEU A CA 1
ATOM 2030 C C . LEU A 1 290 ? -7.214 13.959 18.398 1.00 53.47 290 LEU A C 1
ATOM 2032 O O . LEU A 1 290 ? -6.945 14.138 17.209 1.00 53.47 290 LEU A O 1
ATOM 2036 N N . HIS A 1 291 ? -6.305 13.513 19.275 1.00 58.03 291 HIS A N 1
ATOM 2037 C CA . HIS A 1 291 ? -4.972 13.018 18.878 1.00 58.03 291 HIS A CA 1
ATOM 2038 C C . HIS A 1 291 ? -4.956 11.525 18.475 1.00 58.03 291 HIS A C 1
ATOM 2040 O O . HIS A 1 291 ? -3.927 11.011 18.060 1.00 58.03 291 HIS A O 1
ATOM 2046 N N . ALA A 1 292 ? -6.133 10.887 18.455 1.00 53.59 292 ALA A N 1
ATOM 2047 C CA . ALA A 1 292 ? -6.505 9.699 17.679 1.00 53.59 292 ALA A CA 1
ATOM 2048 C C . ALA A 1 292 ? -5.658 8.423 17.868 1.00 53.59 292 ALA A C 1
ATOM 2050 O O . ALA A 1 292 ? -4.793 8.113 17.056 1.00 53.59 292 ALA A O 1
ATOM 2051 N N . PHE A 1 293 ? -6.094 7.578 18.805 1.00 57.97 293 PHE A N 1
ATOM 2052 C CA . PHE A 1 293 ? -6.137 6.126 18.589 1.00 57.97 293 PHE A CA 1
ATOM 2053 C C . PHE A 1 293 ? -7.590 5.676 18.494 1.00 57.97 293 PHE A C 1
ATOM 2055 O O . PHE A 1 293 ? -8.475 6.263 19.128 1.00 57.97 293 PHE A O 1
ATOM 2062 N N . ARG A 1 294 ? -7.850 4.717 17.604 1.00 67.25 294 ARG A N 1
ATOM 2063 C CA . ARG A 1 294 ? -9.203 4.332 17.208 1.00 67.25 294 ARG A CA 1
ATOM 2064 C C . ARG A 1 294 ? -9.210 2.845 16.895 1.00 67.25 294 ARG A C 1
ATOM 2066 O O . ARG A 1 294 ? -8.561 2.429 15.938 1.00 67.25 294 ARG A O 1
ATOM 2073 N N . GLN A 1 295 ? -9.926 2.074 17.697 1.00 69.25 295 GLN A N 1
ATOM 2074 C CA . GLN A 1 295 ? -10.008 0.626 17.550 1.00 69.25 295 GLN A CA 1
ATOM 2075 C C . GLN A 1 295 ? -11.471 0.208 17.512 1.00 69.25 295 GLN A C 1
ATOM 2077 O O . GLN A 1 295 ? -12.302 0.797 18.207 1.00 69.25 295 GLN A O 1
ATOM 2082 N N . TYR A 1 296 ? -11.795 -0.792 16.696 1.00 69.62 296 TYR A N 1
ATOM 2083 C CA . TYR A 1 296 ? -13.116 -1.407 16.746 1.00 69.62 296 TYR A CA 1
ATOM 2084 C C . TYR A 1 296 ? -13.391 -1.984 18.128 1.00 69.62 296 TYR A C 1
ATOM 2086 O O . TYR A 1 296 ? -12.495 -2.539 18.770 1.00 69.62 296 TYR A O 1
ATOM 2094 N N . LEU A 1 297 ? -14.633 -1.843 18.590 1.00 68.44 297 LEU A N 1
ATOM 2095 C CA . LEU A 1 297 ? -15.066 -2.603 19.753 1.00 68.44 297 LEU A CA 1
ATOM 2096 C C . LEU A 1 297 ? -15.052 -4.098 19.385 1.00 68.44 297 LEU A C 1
ATOM 2098 O O . LEU A 1 297 ? -15.421 -4.444 18.261 1.00 68.44 297 LEU A O 1
ATOM 2102 N N . PRO A 1 298 ? -14.636 -5.000 20.291 1.00 65.56 298 PRO A N 1
ATOM 2103 C CA . PRO A 1 298 ? -14.685 -6.434 20.051 1.00 65.56 298 PRO A CA 1
ATOM 2104 C C . PRO A 1 298 ? -16.071 -6.866 19.578 1.00 65.56 298 PRO A C 1
ATOM 2106 O O . PRO A 1 298 ? -17.077 -6.507 20.188 1.00 65.56 298 PRO A O 1
ATOM 2109 N N . GLY A 1 299 ? -16.111 -7.621 18.480 1.00 64.19 299 GLY A N 1
ATOM 2110 C CA . GLY A 1 299 ? -17.358 -8.097 17.877 1.00 64.19 299 GLY A CA 1
ATOM 2111 C C . GLY A 1 299 ? -18.165 -7.038 17.117 1.00 64.19 299 GLY A C 1
ATOM 2112 O O . GLY A 1 299 ? -19.263 -7.347 16.671 1.00 64.19 299 GLY A O 1
ATOM 2113 N N . SER A 1 300 ? -17.656 -5.813 16.945 1.00 67.12 300 SER A N 1
ATOM 2114 C CA . SER A 1 300 ? -18.328 -4.759 16.179 1.00 67.12 300 SER A CA 1
ATOM 2115 C C . SER A 1 300 ? -17.551 -4.386 14.916 1.00 67.12 300 SER A C 1
ATOM 2117 O O . SER A 1 300 ? -16.322 -4.327 14.903 1.00 67.12 300 SER A O 1
ATOM 2119 N N . THR A 1 301 ? -18.293 -4.111 13.844 1.00 65.62 301 THR A N 1
ATOM 2120 C CA . THR A 1 301 ? -17.790 -3.636 12.542 1.00 65.62 301 THR A CA 1
ATOM 2121 C C . THR A 1 301 ? -18.195 -2.188 12.251 1.00 65.62 301 THR A C 1
ATOM 2123 O O . THR A 1 301 ? -17.738 -1.589 11.277 1.00 65.62 301 THR A O 1
ATOM 2126 N N . ASP A 1 302 ? -19.022 -1.611 13.118 1.00 70.69 302 ASP A N 1
ATOM 2127 C CA . ASP A 1 302 ? -19.708 -0.336 12.950 1.00 70.69 302 ASP A CA 1
ATOM 2128 C C . ASP A 1 302 ? -19.579 0.585 14.171 1.00 70.69 302 ASP A C 1
ATOM 2130 O O . ASP A 1 302 ? -19.979 1.743 14.083 1.00 70.69 302 ASP A O 1
ATOM 2134 N N . ARG A 1 303 ? -18.975 0.129 15.276 1.00 76.56 303 ARG A N 1
ATOM 2135 C CA . ARG A 1 303 ? -18.697 0.918 16.482 1.00 76.56 303 ARG A CA 1
ATOM 2136 C C . ARG A 1 303 ? -17.248 0.812 16.906 1.00 76.56 303 ARG A C 1
ATOM 2138 O O . ARG A 1 303 ? -16.623 -0.249 16.855 1.00 76.56 303 ARG A O 1
ATOM 2145 N N . VAL A 1 304 ? -16.731 1.929 17.399 1.00 79.00 304 VAL A N 1
ATOM 2146 C CA . VAL A 1 304 ? -15.322 2.064 17.755 1.00 79.00 304 VAL A CA 1
ATOM 2147 C C . VAL A 1 304 ? -15.123 2.784 19.062 1.00 79.00 304 VAL A C 1
ATOM 2149 O O . VAL A 1 304 ? -15.927 3.632 19.434 1.00 79.00 304 VAL A O 1
ATOM 2152 N N . ARG A 1 305 ? -13.993 2.496 19.701 1.00 84.56 305 ARG A N 1
ATOM 2153 C CA . ARG A 1 305 ? -13.465 3.281 20.806 1.00 84.56 305 ARG A CA 1
ATOM 2154 C C . ARG A 1 305 ? -12.478 4.310 20.274 1.00 84.56 305 ARG A C 1
ATOM 2156 O O . ARG A 1 305 ? -11.435 3.959 19.721 1.00 84.56 305 ARG A O 1
ATOM 2163 N N . ALA A 1 306 ? -12.819 5.582 20.429 1.00 82.69 306 ALA A N 1
ATOM 2164 C CA . ALA A 1 306 ? -11.965 6.725 20.154 1.00 82.69 306 ALA A CA 1
ATOM 2165 C C . ALA A 1 306 ? -11.391 7.275 21.465 1.00 82.69 306 ALA A C 1
ATOM 2167 O O . ALA A 1 306 ? -12.123 7.478 22.431 1.00 82.69 306 ALA A O 1
ATOM 2168 N N . TYR A 1 307 ? -10.091 7.564 21.488 1.00 82.75 307 TYR A N 1
ATOM 2169 C CA . TYR A 1 307 ? -9.445 8.237 22.617 1.00 82.75 307 TYR A CA 1
ATOM 2170 C C . TYR A 1 307 ? -9.252 9.721 22.285 1.00 82.75 307 TYR A C 1
ATOM 2172 O O . TYR A 1 307 ? -8.477 10.080 21.393 1.00 82.75 307 TYR A O 1
ATOM 2180 N N . VAL A 1 308 ? -9.993 10.587 22.979 1.00 83.38 308 VAL A N 1
ATOM 2181 C CA . VAL A 1 308 ? -9.965 12.044 22.796 1.00 83.38 308 VAL A CA 1
ATOM 2182 C C . VAL A 1 308 ? -9.066 12.659 23.857 1.00 83.38 308 VAL A C 1
ATOM 2184 O O . VAL A 1 308 ? -9.429 12.730 25.028 1.00 83.38 308 VAL A O 1
ATOM 2187 N N . SER A 1 309 ? -7.886 13.097 23.445 1.00 83.00 309 SER A N 1
ATOM 2188 C CA . SER A 1 309 ? -6.924 13.782 24.304 1.00 83.00 309 SER A CA 1
ATOM 2189 C C . SER A 1 309 ? -7.349 15.206 24.641 1.00 83.00 309 SER A C 1
ATOM 2191 O O . SER A 1 309 ? -7.904 15.930 23.813 1.00 83.00 309 SER A O 1
ATOM 2193 N N . PHE A 1 310 ? -7.032 15.634 25.853 1.00 80.81 310 PHE A N 1
ATOM 2194 C CA . PHE A 1 310 ? -7.207 17.003 26.304 1.00 80.81 310 PHE A CA 1
ATOM 2195 C C . PHE A 1 310 ? -6.138 17.363 27.336 1.00 80.81 310 PHE A C 1
ATOM 2197 O O . PHE A 1 310 ? -5.545 16.495 27.981 1.00 80.81 310 PHE A O 1
ATOM 2204 N N . ARG A 1 311 ? -5.923 18.668 27.514 1.00 77.88 311 ARG A N 1
ATOM 2205 C CA . ARG A 1 311 ? -4.971 19.200 28.488 1.00 77.88 311 ARG A CA 1
ATOM 2206 C C . ARG A 1 311 ? -5.698 19.872 29.645 1.00 77.88 311 ARG A C 1
ATOM 2208 O O . ARG A 1 311 ? -6.499 20.789 29.441 1.00 77.88 311 ARG A O 1
ATOM 2215 N N . SER A 1 312 ? -5.398 19.420 30.85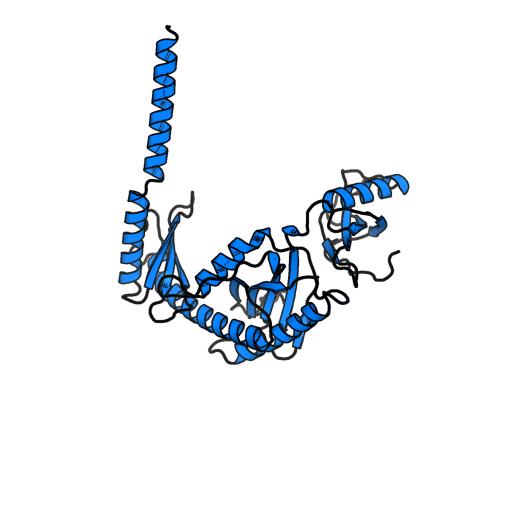9 1.00 71.88 312 SER A N 1
ATOM 2216 C CA . SER A 1 312 ? -5.893 20.048 32.084 1.00 71.88 312 SER A CA 1
ATOM 2217 C C . SER A 1 312 ? -5.222 21.416 32.309 1.00 71.88 312 SER A C 1
ATOM 2219 O O . SER A 1 312 ? -4.032 21.565 32.017 1.00 71.88 312 SER A O 1
ATOM 2221 N N . PRO A 1 313 ? -5.938 22.410 32.863 1.00 71.50 313 PRO A N 1
ATOM 2222 C CA . PRO A 1 313 ? -5.358 23.674 33.291 1.00 71.50 313 PRO A CA 1
ATOM 2223 C C . PRO A 1 313 ? -4.195 23.449 34.255 1.00 71.50 313 PRO A C 1
ATOM 2225 O O . PRO A 1 313 ? -4.258 22.584 35.126 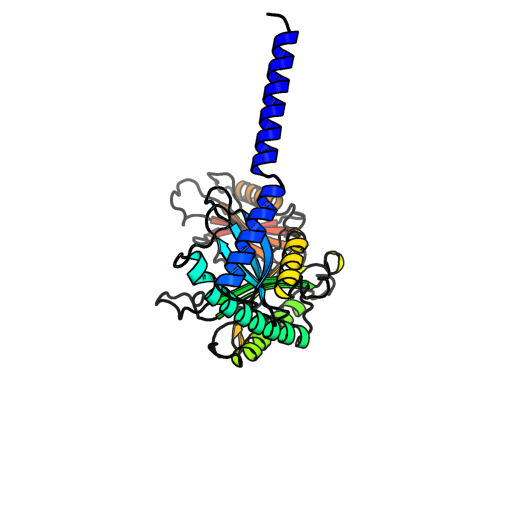1.00 71.50 313 PRO A O 1
ATOM 2228 N N . GLY A 1 314 ? -3.132 24.235 34.089 1.00 71.25 314 GLY A N 1
ATOM 2229 C CA . GLY A 1 314 ? -1.938 24.171 34.935 1.00 71.25 314 GLY A CA 1
ATOM 2230 C C . GLY A 1 314 ? -0.895 23.131 34.518 1.00 71.25 314 GLY A C 1
ATOM 2231 O O . GLY A 1 314 ? 0.186 23.121 35.097 1.00 71.25 314 GLY A O 1
ATOM 2232 N N . ARG A 1 315 ? -1.161 22.297 33.502 1.00 69.12 315 ARG A N 1
ATOM 2233 C CA . ARG A 1 315 ? -0.156 21.389 32.933 1.00 69.12 315 ARG A CA 1
ATOM 2234 C C . ARG A 1 315 ? 0.450 21.969 31.655 1.00 69.12 315 ARG A C 1
ATOM 2236 O O . ARG A 1 315 ? -0.275 22.384 30.752 1.00 69.12 315 ARG A O 1
ATOM 2243 N N . THR A 1 316 ? 1.779 22.022 31.587 1.00 65.94 316 THR A N 1
ATOM 2244 C CA . THR A 1 316 ? 2.533 22.649 30.483 1.00 65.94 316 THR A CA 1
ATOM 2245 C C . THR A 1 316 ? 3.303 21.645 29.626 1.00 65.94 316 THR A C 1
ATOM 2247 O O . THR A 1 316 ? 3.692 21.989 28.509 1.00 65.94 316 THR A O 1
ATOM 2250 N N . SER A 1 317 ? 3.490 20.408 30.098 1.00 67.12 317 SER A N 1
ATOM 2251 C CA . SER A 1 317 ? 4.292 19.404 29.396 1.00 67.12 317 SER A CA 1
ATOM 2252 C C . SER A 1 317 ? 3.445 18.557 28.433 1.00 67.12 317 SER A C 1
ATOM 2254 O O . SER A 1 317 ? 2.325 18.190 28.765 1.00 67.12 317 SER A O 1
ATOM 2256 N N . PRO A 1 318 ? 3.957 18.171 27.251 1.00 61.31 318 PRO A N 1
ATOM 2257 C CA . PRO A 1 318 ? 3.246 17.283 26.321 1.00 61.31 318 PRO A CA 1
ATOM 2258 C C . PRO A 1 318 ? 2.928 15.876 26.866 1.00 61.31 318 PRO A C 1
ATOM 2260 O O . PRO A 1 318 ? 2.043 15.213 26.345 1.00 61.31 318 PRO A O 1
ATOM 2263 N N . GLY A 1 319 ? 3.634 15.409 27.903 1.00 64.75 319 GLY A N 1
ATOM 2264 C CA . GLY A 1 319 ? 3.398 14.102 28.545 1.00 64.75 319 GLY A CA 1
ATOM 2265 C C . GLY A 1 319 ? 2.282 14.095 29.596 1.00 64.75 319 GLY A C 1
ATOM 2266 O O . GLY A 1 319 ? 2.069 13.086 30.257 1.00 64.75 319 GLY A O 1
ATOM 2267 N N . ASP A 1 320 ? 1.599 15.224 29.768 1.00 70.00 320 ASP A N 1
ATOM 2268 C CA . ASP A 1 320 ? 0.553 15.434 30.769 1.00 70.00 320 ASP A CA 1
ATOM 2269 C C . ASP A 1 320 ? -0.870 15.349 30.198 1.00 70.00 320 ASP A C 1
ATOM 2271 O O . ASP A 1 320 ? -1.852 15.661 30.884 1.00 70.00 320 ASP A O 1
ATOM 2275 N N . ASP A 1 321 ? -0.985 14.982 28.924 1.00 75.25 321 ASP A N 1
ATOM 2276 C CA . ASP A 1 321 ? -2.270 14.876 28.260 1.00 75.25 321 ASP A CA 1
ATOM 2277 C C . ASP A 1 321 ? -3.090 13.735 28.897 1.00 75.25 321 ASP A C 1
ATOM 2279 O O . ASP A 1 321 ? -2.603 12.641 29.191 1.00 75.25 321 ASP A O 1
ATOM 2283 N N . ARG A 1 322 ? -4.369 14.012 29.144 1.00 82.06 322 ARG A N 1
ATOM 2284 C CA . ARG A 1 322 ? -5.353 13.020 29.594 1.00 82.06 322 ARG A CA 1
ATOM 2285 C C . ARG A 1 322 ? -6.215 12.642 28.409 1.00 82.06 322 ARG A C 1
ATOM 2287 O O . ARG A 1 322 ? -6.328 13.420 27.463 1.00 82.06 322 ARG A O 1
ATOM 2294 N N . VAL A 1 323 ? -6.864 11.486 28.452 1.00 84.62 323 VAL A N 1
ATOM 2295 C CA . VAL A 1 323 ? -7.803 11.100 27.392 1.00 84.62 323 VAL A CA 1
ATOM 2296 C C . VAL A 1 323 ? -9.183 10.783 27.936 1.00 84.62 323 VAL A C 1
ATOM 2298 O O . VAL A 1 323 ? -9.327 10.308 29.055 1.00 84.62 323 VAL A O 1
ATOM 2301 N N . VAL A 1 324 ? -10.203 11.007 27.118 1.00 86.62 324 VAL A N 1
ATOM 2302 C CA . VAL A 1 324 ? -11.548 10.464 27.310 1.00 86.62 324 VAL A CA 1
ATOM 2303 C C . VAL A 1 324 ? -11.737 9.320 26.325 1.00 86.62 324 VAL A C 1
ATOM 2305 O O . VAL A 1 324 ? -11.557 9.515 25.121 1.00 86.62 324 VAL A O 1
ATOM 2308 N N . ALA A 1 325 ? -12.097 8.137 26.820 1.00 87.31 325 ALA A N 1
ATOM 2309 C CA . ALA A 1 325 ? -12.529 7.038 25.961 1.00 87.31 325 ALA A CA 1
ATOM 2310 C C . ALA A 1 325 ? -13.990 7.259 25.543 1.00 87.31 325 ALA A C 1
ATOM 2312 O O . ALA A 1 325 ? -14.854 7.470 26.398 1.00 87.31 325 ALA A O 1
ATOM 2313 N N . VAL A 1 326 ? -14.260 7.219 24.239 1.00 87.12 326 VAL A N 1
ATOM 2314 C CA . VAL A 1 326 ? -15.591 7.423 23.661 1.00 87.12 326 VAL A CA 1
ATOM 2315 C C . VAL A 1 326 ? -15.922 6.290 22.702 1.00 87.12 326 VAL A C 1
ATOM 2317 O O . VAL A 1 326 ? -15.229 6.109 21.704 1.00 87.12 326 VAL A O 1
ATOM 2320 N N . ASP A 1 327 ? -17.008 5.577 22.971 1.00 88.56 327 ASP A N 1
ATOM 2321 C CA . ASP A 1 327 ? -17.562 4.577 22.066 1.00 88.56 327 ASP A CA 1
ATOM 2322 C C . ASP A 1 327 ? -18.533 5.249 21.101 1.00 88.56 327 ASP A C 1
ATOM 2324 O O . ASP A 1 327 ? -19.495 5.867 21.534 1.00 88.56 327 ASP A O 1
ATOM 2328 N N . VAL A 1 328 ? -18.317 5.150 19.796 1.00 85.62 328 VAL A N 1
ATOM 2329 C CA . VAL A 1 328 ? -19.110 5.876 18.793 1.00 85.62 328 VAL A CA 1
ATOM 2330 C C . VAL A 1 328 ? -19.295 5.033 17.537 1.00 85.62 328 VAL A C 1
ATOM 2332 O O . VAL A 1 328 ? -18.404 4.266 17.166 1.00 85.62 328 VAL A O 1
ATOM 2335 N N . GLY A 1 329 ? -20.454 5.158 16.892 1.00 81.75 329 GLY A N 1
ATOM 2336 C CA . GLY A 1 329 ? -20.703 4.582 15.576 1.00 81.75 329 GLY A CA 1
ATOM 2337 C C . GLY A 1 329 ? -19.740 5.145 14.529 1.00 81.75 329 GLY A C 1
ATOM 2338 O O . GLY A 1 329 ? -19.281 6.284 14.625 1.00 81.75 329 GLY A O 1
ATOM 2339 N N . THR A 1 330 ? -19.405 4.355 13.515 1.00 73.94 330 THR A N 1
ATOM 2340 C CA . THR A 1 330 ? -18.495 4.761 12.428 1.00 73.94 330 THR A CA 1
ATOM 2341 C C . THR A 1 330 ? -19.032 5.940 11.613 1.00 73.94 330 THR A C 1
ATOM 2343 O O . THR A 1 330 ? -18.249 6.752 11.127 1.00 73.94 330 THR A O 1
ATOM 2346 N N . ASP A 1 331 ? -20.352 6.095 11.554 1.00 77.88 331 ASP A N 1
ATOM 2347 C CA . ASP A 1 331 ? -21.081 7.239 10.994 1.00 77.88 331 ASP A CA 1
ATOM 2348 C C . ASP A 1 331 ? -21.222 8.426 11.974 1.00 77.88 331 ASP A C 1
ATOM 2350 O O . ASP A 1 331 ? -21.706 9.501 11.615 1.00 77.88 331 ASP A O 1
ATOM 2354 N N . GLY A 1 332 ? -20.769 8.259 13.218 1.00 80.69 332 GLY A N 1
ATOM 2355 C CA . GLY A 1 332 ? -20.920 9.219 14.306 1.00 80.69 332 GLY A CA 1
ATOM 2356 C C . GLY A 1 332 ? -22.194 9.073 15.136 1.00 80.69 332 GLY A C 1
ATOM 2357 O O . GLY A 1 332 ? -22.449 9.949 15.967 1.00 80.69 332 GLY A O 1
ATOM 2358 N N . SER A 1 333 ? -22.970 8.005 14.943 1.00 83.38 333 SER A N 1
ATOM 2359 C CA . SER A 1 333 ? -24.143 7.687 15.763 1.00 83.38 333 SER A CA 1
ATOM 2360 C C . SER A 1 333 ? -23.773 7.280 17.198 1.00 83.38 333 SER A C 1
ATOM 2362 O O . SER A 1 333 ? -22.658 6.835 17.483 1.00 83.38 333 SER A O 1
ATOM 2364 N N . ASP A 1 334 ? -24.718 7.481 18.120 1.00 85.50 334 ASP A N 1
ATOM 2365 C CA . ASP A 1 334 ? -24.700 7.015 19.513 1.00 85.50 334 ASP A CA 1
ATOM 2366 C C . ASP A 1 334 ? -23.358 7.135 20.260 1.00 85.50 334 ASP A C 1
ATOM 2368 O O . ASP A 1 334 ? -22.863 6.130 20.790 1.00 85.50 334 ASP A O 1
ATOM 2372 N N . PRO A 1 335 ? -22.733 8.327 20.321 1.00 87.56 335 PRO A N 1
ATOM 2373 C CA . PRO A 1 335 ? -21.476 8.479 21.029 1.00 87.56 335 PRO A CA 1
ATOM 2374 C C . PRO A 1 335 ? -21.686 8.387 22.551 1.00 87.56 335 PRO A C 1
ATOM 2376 O O . PRO A 1 335 ? -22.449 9.154 23.139 1.00 87.56 335 PRO A O 1
ATOM 2379 N N . VAL A 1 336 ? -20.953 7.484 23.198 1.00 88.06 336 VAL A N 1
ATOM 2380 C CA . VAL A 1 336 ? -20.973 7.222 24.640 1.00 88.06 336 VAL A CA 1
ATOM 2381 C C . VAL A 1 336 ? -19.582 7.475 25.203 1.00 88.06 336 VAL A C 1
ATOM 2383 O O . VAL A 1 336 ? -18.644 6.721 24.957 1.00 88.06 336 VAL A O 1
ATOM 2386 N N . ALA A 1 337 ? -19.431 8.557 25.962 1.00 82.81 337 ALA A N 1
ATOM 2387 C CA . ALA A 1 337 ? -18.203 8.820 26.700 1.00 82.81 337 ALA A CA 1
ATOM 2388 C C . ALA A 1 337 ? -18.180 7.987 27.986 1.00 82.81 337 ALA A C 1
ATOM 2390 O O . ALA A 1 337 ? -19.132 8.027 28.762 1.00 82.81 337 ALA A O 1
ATOM 2391 N N . LEU A 1 338 ? -17.093 7.250 28.200 1.00 82.94 338 LEU A N 1
ATOM 2392 C CA . LEU A 1 338 ? -16.994 6.253 29.264 1.00 82.94 338 LEU A CA 1
ATOM 2393 C C . LEU A 1 338 ? -16.321 6.830 30.506 1.00 82.94 338 LEU A C 1
ATOM 2395 O O . LEU A 1 338 ? -16.935 6.943 31.562 1.00 82.94 338 LEU A O 1
ATOM 2399 N N . ARG A 1 339 ? -15.042 7.204 30.383 1.00 84.44 339 ARG A N 1
ATOM 2400 C CA . ARG A 1 339 ? -14.255 7.743 31.494 1.00 84.44 339 ARG A CA 1
ATOM 2401 C C . ARG A 1 339 ? -13.035 8.522 31.026 1.00 84.44 339 ARG A C 1
ATOM 2403 O O . ARG A 1 339 ? -12.563 8.358 29.897 1.00 84.44 339 ARG A O 1
ATOM 2410 N N . VAL A 1 340 ? -12.499 9.316 31.947 1.00 85.06 340 VAL A N 1
ATOM 2411 C CA . VAL A 1 340 ? -11.207 9.992 31.822 1.00 85.06 340 VAL A CA 1
ATOM 2412 C C . VAL A 1 340 ? -10.086 9.046 32.263 1.00 85.06 340 VAL A C 1
ATOM 2414 O O . VAL A 1 340 ? -10.169 8.440 33.328 1.00 85.06 340 VAL A O 1
ATOM 2417 N N . LEU A 1 341 ? -9.036 8.938 31.455 1.00 82.69 341 LEU A N 1
ATOM 2418 C CA . LEU A 1 341 ? -7.835 8.149 31.715 1.00 82.69 341 LEU A CA 1
ATOM 2419 C C . LEU A 1 341 ? -6.619 9.070 31.805 1.00 82.69 341 LEU A C 1
ATOM 2421 O O . LEU A 1 341 ? -6.474 10.004 31.009 1.00 82.69 341 LEU A O 1
ATOM 2425 N N . ASP A 1 342 ? -5.715 8.753 32.725 1.00 79.06 342 ASP A N 1
ATOM 2426 C CA . ASP A 1 342 ? -4.378 9.334 32.737 1.00 79.06 342 ASP A CA 1
ATOM 2427 C C . ASP A 1 342 ? -3.506 8.536 31.764 1.00 79.06 342 ASP A C 1
ATOM 2429 O O . ASP A 1 342 ? -3.296 7.336 31.938 1.00 79.06 342 ASP A O 1
ATOM 2433 N N . ALA A 1 343 ? -3.056 9.185 30.691 1.00 70.00 343 ALA A N 1
ATOM 2434 C CA . ALA A 1 343 ? -2.387 8.515 29.587 1.00 70.00 343 ALA A CA 1
ATOM 2435 C C . ALA A 1 343 ? -1.197 9.353 29.107 1.00 70.00 343 ALA A C 1
ATOM 2437 O O . ALA A 1 343 ? -1.331 10.087 28.130 1.00 70.00 343 ALA A O 1
ATOM 2438 N N . PRO A 1 344 ? -0.012 9.211 29.734 1.00 59.69 344 PRO A N 1
ATOM 2439 C CA . PRO A 1 344 ? 1.172 9.982 29.343 1.00 59.69 344 PRO A CA 1
ATOM 2440 C C . PRO A 1 344 ? 1.597 9.715 27.890 1.00 59.69 344 PRO A C 1
ATOM 2442 O O . PRO A 1 344 ? 2.353 10.487 27.304 1.00 59.69 344 PRO A O 1
ATOM 2445 N N . GLN A 1 345 ? 1.112 8.611 27.309 1.00 64.38 345 GLN A N 1
ATOM 2446 C CA . GLN A 1 345 ? 1.255 8.254 25.904 1.00 64.38 345 GLN A CA 1
ATOM 2447 C C . GLN A 1 345 ? -0.073 7.680 25.386 1.00 64.38 345 GLN A C 1
ATOM 2449 O O . GLN A 1 345 ? -0.295 6.471 25.484 1.00 64.38 345 GLN A O 1
ATOM 2454 N N . PRO A 1 346 ? -0.974 8.509 24.832 1.00 54.47 346 PRO A N 1
ATOM 2455 C CA . PRO A 1 346 ? -2.294 8.062 24.376 1.00 54.47 346 PRO A CA 1
ATOM 2456 C C . PRO A 1 346 ? -2.237 6.977 23.287 1.00 54.47 346 PRO A C 1
ATOM 2458 O O . PRO A 1 346 ? -3.196 6.233 23.115 1.00 54.47 346 PRO A O 1
ATOM 2461 N N . TRP A 1 347 ? -1.100 6.835 22.597 1.00 54.56 347 TRP A N 1
ATOM 2462 C CA . TRP A 1 347 ? -0.835 5.782 21.610 1.00 54.56 347 TRP A CA 1
ATOM 2463 C C . TRP A 1 347 ? -0.457 4.415 22.195 1.00 54.56 347 TRP A C 1
ATOM 2465 O O . TRP A 1 347 ? -0.255 3.471 21.439 1.00 54.56 347 TRP A O 1
ATOM 2475 N N . ARG A 1 348 ? -0.330 4.289 23.522 1.00 59.41 348 ARG A N 1
ATOM 2476 C CA . ARG A 1 348 ? 0.003 3.024 24.204 1.00 59.41 348 ARG A CA 1
ATOM 2477 C C . ARG A 1 348 ? -1.134 2.453 25.042 1.00 59.41 348 ARG A C 1
ATOM 2479 O O . ARG A 1 348 ? -0.912 1.500 25.784 1.00 59.41 348 ARG A O 1
ATOM 2486 N N . LEU A 1 349 ? -2.328 3.036 24.976 1.00 60.38 349 LEU A N 1
ATOM 2487 C CA . LEU A 1 349 ? -3.446 2.543 25.769 1.00 60.38 349 LEU A CA 1
ATOM 2488 C C . LEU A 1 349 ? -3.927 1.201 25.206 1.00 60.38 349 LEU A C 1
ATOM 2490 O O . LEU A 1 349 ? -4.346 1.161 24.046 1.00 60.38 349 LEU A O 1
ATOM 2494 N N . PRO A 1 350 ? -3.879 0.110 25.991 1.00 53.38 350 PRO A N 1
ATOM 2495 C CA . PRO A 1 350 ? -4.468 -1.143 25.565 1.00 53.38 350 PRO A CA 1
ATOM 2496 C C . PRO A 1 350 ? -5.984 -0.980 25.435 1.00 53.38 350 PRO A C 1
ATOM 2498 O O . PRO A 1 350 ? -6.620 -0.188 26.141 1.00 53.38 350 PRO A O 1
ATOM 2501 N N . PHE A 1 351 ? -6.580 -1.773 24.548 1.00 54.19 351 PHE A N 1
ATOM 2502 C CA . PHE A 1 351 ? -8.008 -2.023 24.627 1.00 54.19 351 PHE A CA 1
ATOM 2503 C C . PHE A 1 351 ? -8.306 -2.664 25.988 1.00 54.19 351 PHE A C 1
ATOM 2505 O O . PHE A 1 351 ? -7.832 -3.763 26.262 1.00 54.19 351 PHE A O 1
ATOM 2512 N N . GLU A 1 352 ? -9.072 -1.984 26.840 1.00 56.22 352 GLU A N 1
ATOM 2513 C CA . GLU A 1 352 ? -9.586 -2.560 28.083 1.00 56.22 352 GLU A CA 1
ATOM 2514 C C . GLU A 1 352 ? -10.988 -3.147 27.833 1.00 56.22 352 GLU A C 1
ATOM 2516 O O . GLU A 1 352 ? -11.948 -2.387 27.611 1.00 56.22 352 GLU A O 1
ATOM 2521 N N . PRO A 1 353 ? -11.142 -4.487 27.860 1.00 44.81 353 PRO A N 1
ATOM 2522 C CA . PRO A 1 353 ? -12.452 -5.121 27.847 1.00 44.81 353 PRO A CA 1
ATOM 2523 C C . PRO A 1 353 ? -13.237 -4.713 29.101 1.00 44.81 353 PRO A C 1
ATOM 2525 O O . PRO A 1 353 ? -12.687 -4.700 30.198 1.00 44.81 353 PRO A O 1
ATOM 2528 N N . GLY A 1 354 ? -14.529 -4.405 28.957 1.00 39.84 354 GLY A N 1
ATOM 2529 C CA . GLY A 1 354 ? -15.413 -4.173 30.109 1.00 39.84 354 GLY A CA 1
ATOM 2530 C C . GLY A 1 354 ? -15.515 -2.731 30.614 1.00 39.84 354 GLY A C 1
ATOM 2531 O O . GLY A 1 354 ? -16.154 -2.506 31.634 1.00 39.84 354 GLY A O 1
ATOM 2532 N N . LEU A 1 355 ? -14.965 -1.743 29.899 1.00 46.12 355 LEU A N 1
ATOM 2533 C CA . LEU A 1 355 ? -15.326 -0.336 30.115 1.00 46.12 355 LEU A CA 1
ATOM 2534 C C . LEU A 1 355 ? -16.751 -0.091 29.606 1.00 46.12 355 LEU A C 1
ATOM 2536 O O . LEU A 1 355 ? -16.939 0.221 28.428 1.00 46.12 355 LEU A O 1
ATOM 2540 N N . ARG A 1 356 ? -17.732 -0.295 30.480 1.00 34.62 356 ARG A N 1
ATOM 2541 C CA . ARG A 1 356 ? -19.104 0.201 30.378 1.00 34.62 356 ARG A CA 1
ATOM 2542 C C . ARG A 1 356 ? -19.446 0.931 31.665 1.00 34.62 356 ARG A C 1
ATOM 2544 O O . ARG A 1 356 ? -18.986 0.458 32.727 1.00 34.62 356 ARG A O 1
#